Protein AF-A0A7S1A8T7-F1 (afdb_monomer)

InterPro domains:
  IPR007248 Mpv17/PMP22 [PTHR11266] (129-322)

Organism: Noctiluca scintillans (NCBI:txid2966)

Seco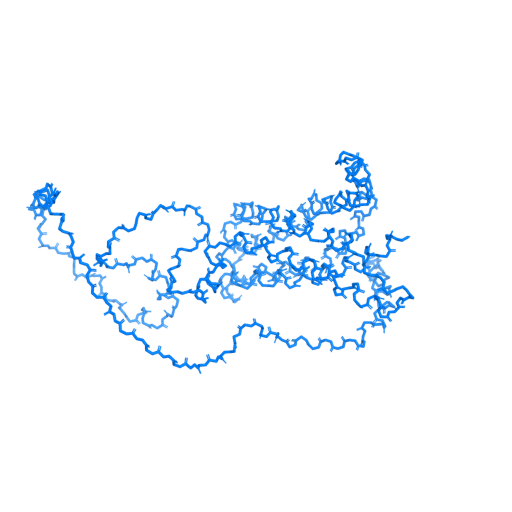ndary structure (DSSP, 8-state):
---SHHHHHHHHHHHHHTGGGTTT----------S----------PPP---------S-SSSHHHHHTTSSS----S--SS----SSSSS-HHHHHHHTTT----------------SSS-----SSHHHHHHHHHHH-HHHHHHHHHHHHHHHHHHHHHHHHHTT-S-----HHHHHHHHHHIIIIIIIIHHIIIIIIIHHH-TTHHHHHHS-HHHHTT-HHHHHHHHHHHHIIIIIIIIIIIHHHHHHHHHIIIIIHHH-HHHHHHHHHHHHHHHHHHHHHHHHHHHHHHHHHHHHS-HHHHHHHHHHHHHHHHHHHHHHHHTS--

pLDDT: mean 73.49, std 27.03, range [25.94, 98.0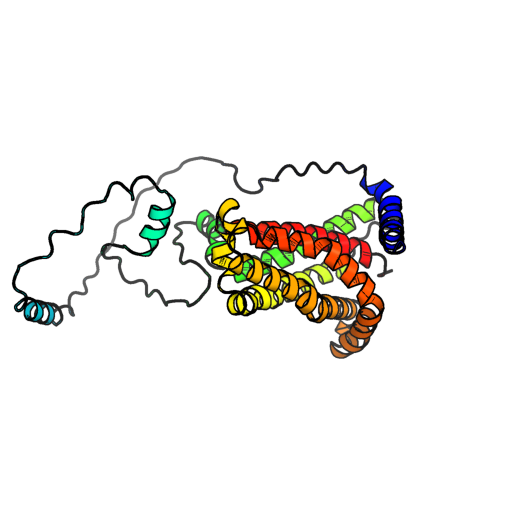6]

Solvent-accessible surface area (backbone atoms only — not comparable to full-atom values): 19831 Å² total; per-residue (Å²): 145,80,76,75,64,61,63,58,51,58,60,46,49,62,52,52,70,61,36,73,76,54,76,77,63,80,73,74,81,67,82,77,83,82,88,83,83,88,86,88,82,89,82,88,86,85,88,82,82,87,79,93,81,90,85,89,85,83,87,71,79,58,63,66,61,56,63,68,70,70,81,80,76,83,92,80,90,90,86,87,86,84,85,70,76,73,71,62,76,79,38,76,67,54,54,63,60,49,67,76,77,67,80,80,96,69,96,68,84,85,70,87,73,74,83,68,95,54,97,37,51,93,74,89,65,95,46,73,66,49,46,61,70,46,37,49,48,48,36,44,67,60,43,44,24,51,52,30,18,52,44,32,26,50,26,33,51,50,46,50,56,59,49,39,75,77,45,95,60,84,76,81,64,60,74,60,34,50,50,34,25,52,46,13,35,52,42,57,19,48,51,46,42,46,47,55,60,55,49,43,43,69,76,27,68,52,37,63,59,46,9,64,47,57,72,79,56,49,78,70,37,65,64,32,50,50,32,45,51,49,51,46,47,44,46,62,68,42,43,39,61,70,45,49,48,48,48,50,34,23,52,51,32,29,69,73,60,13,69,84,64,34,70,66,53,8,46,69,55,13,48,60,55,37,64,75,42,42,67,64,54,50,51,57,46,46,71,54,46,53,64,46,40,55,52,35,59,59,34,41,68,85,52,27,60,61,50,49,50,52,53,50,37,55,50,42,28,51,49,40,58,71,58,60,69,75,80,117

Foldseek 3Di:
DPPPVVVVVVVVVVVVVVCVVVVPPPPPPPPDPDDDDDDDDDDDDDDDDDDDDDDPPDPPPPVVVVVVPPPDDDDDDDDPDPPDPPVQPPDPVSVVVVVVPDDDDDDDPDPPPPPPPDQADPDDDDDDVRCVVSVCRRCVLVVQLVLLLVLLLVLLVVLLVVVCVVDPDNDDDPLVSVLSNVCSNPCRRPVVCCCVVPVLCVQQVCLQVQQADDPVVNVVPPNNVVSLVVVLCCVLVPCCLPPVQLVSQLSVQCSVCVVVVDSVVSSVPRVVVCVVCVVVVSVVVCVQRSVQSSVLSNHHPVVNVVSVSVSVSVVSNVCSNVVVVVSD

Sequence (328 aa):
RSDFAGLWQIQMSNFVVTSGAMQRVGVCFTFLPILVSCHKQHLRLEPSSELAVSETQHVVDVEEAVAAAHHEYAPGSVLEFVQDRSYLSSNAYARMAAQVVTFPELGIRGHSSSVRHGIGADVPYDGYYEEMVTFPERNPRMTNIMMATIKTWLADLIVQGLSMRNAKSKTFDVPRSLVFAVFGFLYNGLVQWFFYVTILTALCPRAIEFANEPFHMKMHDTTGAMDLAKQVCLDNFVIAVFVYWPTFYVTRELLNGGFRRGLWFSIRNGIPKYIQNMKTDNLVNWSLWLPSDVFIFSCPMFMRLPMGHTVSFVWTMALSYMRGGEAH

Radius of gyration: 28.28 Å; Cα contacts (8 Å, |Δi|>4): 195; chains: 1; bounding box: 57×53×79 Å

Mean predicted aligned error: 15.07 Å

Structure (mmCIF, N/CA/C/O backbone):
data_AF-A0A7S1A8T7-F1
#
_entry.id   AF-A0A7S1A8T7-F1
#
loop_
_atom_site.group_PDB
_atom_site.id
_atom_site.type_symbol
_atom_site.label_atom_id
_atom_site.label_alt_id
_atom_site.label_comp_id
_atom_site.label_asym_id
_atom_site.label_entity_id
_atom_site.label_seq_id
_atom_site.pdbx_PDB_ins_code
_atom_site.Cartn_x
_atom_site.Cartn_y
_atom_site.Cartn_z
_atom_site.occupancy
_atom_site.B_iso_or_equiv
_atom_site.auth_seq_id
_atom_site.auth_comp_id
_atom_site.auth_asym_id
_atom_site.auth_atom_id
_atom_site.pdbx_PDB_model_num
ATOM 1 N N . ARG A 1 1 ? -32.502 -8.842 -21.601 1.00 41.34 1 ARG A N 1
ATOM 2 C CA . ARG A 1 1 ? -32.082 -8.911 -20.174 1.00 41.34 1 ARG A CA 1
ATOM 3 C C . ARG A 1 1 ? -31.230 -10.174 -19.961 1.00 41.34 1 ARG A C 1
ATOM 5 O O . ARG A 1 1 ? -31.514 -10.961 -19.072 1.00 41.34 1 ARG A O 1
ATOM 12 N N . SER A 1 2 ? -30.205 -10.368 -20.801 1.00 33.91 2 SER A N 1
ATOM 13 C CA . SER A 1 2 ? -29.431 -11.621 -20.890 1.00 33.91 2 SER A CA 1
ATOM 14 C C . SER A 1 2 ? -27.998 -11.440 -21.428 1.00 33.91 2 SER A C 1
ATOM 16 O O . SER A 1 2 ? -27.373 -12.432 -21.769 1.00 33.91 2 SER A O 1
ATOM 18 N N . ASP A 1 3 ? -27.440 -10.220 -21.437 1.00 35.03 3 ASP A N 1
ATOM 19 C CA . ASP A 1 3 ? -26.101 -9.958 -22.016 1.00 35.03 3 ASP A CA 1
ATOM 20 C C . ASP A 1 3 ? -25.033 -9.518 -20.997 1.00 35.03 3 ASP A C 1
ATOM 22 O O . ASP A 1 3 ? -23.947 -9.090 -21.373 1.00 35.03 3 ASP A O 1
ATOM 26 N N . PHE A 1 4 ? -25.293 -9.647 -19.691 1.00 30.42 4 PHE A N 1
ATOM 27 C CA . PHE A 1 4 ? -24.308 -9.295 -18.652 1.00 30.42 4 PHE A CA 1
ATOM 28 C C . PHE A 1 4 ? -23.489 -10.491 -18.127 1.00 30.42 4 PHE A C 1
ATOM 30 O O . PHE A 1 4 ? -22.482 -10.297 -17.452 1.00 30.42 4 PHE A O 1
ATOM 37 N N . ALA A 1 5 ? -23.872 -11.727 -18.472 1.00 30.30 5 ALA A N 1
ATOM 38 C CA . ALA A 1 5 ? -23.161 -12.940 -18.053 1.00 30.30 5 ALA A CA 1
ATOM 39 C C . ALA A 1 5 ? -21.953 -13.284 -18.955 1.00 30.30 5 ALA A C 1
ATOM 41 O O . ALA A 1 5 ? -20.977 -13.860 -18.482 1.00 30.30 5 ALA A O 1
ATOM 42 N N . GLY A 1 6 ? -21.965 -12.874 -20.231 1.00 27.42 6 GLY A N 1
ATOM 43 C CA . GLY A 1 6 ? -20.891 -13.190 -21.185 1.00 27.42 6 GLY A CA 1
ATOM 44 C C . GLY A 1 6 ? -19.578 -12.432 -20.943 1.00 27.42 6 GLY A C 1
ATOM 45 O O . GLY A 1 6 ? -18.500 -12.975 -21.171 1.00 27.42 6 GLY A O 1
ATOM 46 N N . LEU A 1 7 ? -19.643 -11.206 -20.411 1.00 32.09 7 LEU A N 1
ATOM 47 C CA . LEU A 1 7 ? -18.453 -10.392 -20.119 1.00 32.09 7 LEU A CA 1
ATOM 48 C C . LEU A 1 7 ? -17.660 -10.906 -18.906 1.00 32.09 7 LEU A C 1
ATOM 50 O O . LEU A 1 7 ? -16.432 -10.840 -18.912 1.00 32.09 7 LEU A O 1
ATOM 54 N N . TRP A 1 8 ? -18.333 -11.505 -17.918 1.00 29.50 8 TRP A N 1
ATOM 55 C CA . TRP A 1 8 ? -17.670 -12.162 -16.784 1.00 29.50 8 TRP A CA 1
ATOM 56 C C . TRP A 1 8 ? -16.975 -13.468 -17.187 1.00 29.50 8 TRP A C 1
ATOM 58 O O . TRP A 1 8 ? -15.904 -13.788 -16.671 1.00 29.50 8 TRP A O 1
ATOM 68 N N . GLN A 1 9 ? -17.540 -14.201 -18.147 1.00 29.20 9 GLN A N 1
ATOM 69 C CA . GLN A 1 9 ? -17.004 -15.495 -18.561 1.00 29.20 9 GLN A CA 1
ATOM 70 C C . GLN A 1 9 ? -15.780 -15.360 -19.483 1.00 29.20 9 GLN A C 1
ATOM 72 O O . GLN A 1 9 ? -14.861 -16.166 -19.372 1.00 29.20 9 GLN A O 1
ATOM 77 N N . ILE A 1 10 ? -15.704 -14.306 -20.309 1.00 35.69 10 ILE A N 1
ATOM 78 C CA . ILE A 1 10 ? -14.568 -14.060 -21.221 1.00 35.69 10 ILE A CA 1
ATOM 79 C C . ILE A 1 10 ? -13.329 -13.521 -20.480 1.00 35.69 10 ILE A C 1
ATOM 81 O O . ILE A 1 10 ? -12.195 -13.858 -20.834 1.00 35.69 10 ILE A O 1
ATOM 85 N N . GLN A 1 11 ? -13.508 -12.727 -19.416 1.00 33.69 11 GLN A N 1
ATOM 86 C CA . GLN A 1 11 ? -12.374 -12.262 -18.606 1.00 33.69 11 GLN A CA 1
ATOM 87 C C . GLN A 1 11 ? -11.833 -13.366 -17.680 1.00 33.69 11 GLN A C 1
ATOM 89 O O . GLN A 1 11 ? -10.618 -13.485 -17.519 1.00 33.69 11 GLN A O 1
ATOM 94 N N . MET A 1 12 ? -12.706 -14.233 -17.154 1.00 28.41 12 MET A N 1
ATOM 95 C CA . MET A 1 12 ? -12.300 -15.401 -16.363 1.00 28.41 12 MET A CA 1
ATOM 96 C C . MET A 1 12 ? -11.691 -16.515 -17.224 1.00 28.41 12 MET A C 1
ATOM 98 O O . MET A 1 12 ? -10.766 -17.172 -16.765 1.00 28.41 12 MET A O 1
ATOM 102 N N . SER A 1 13 ? -12.107 -16.722 -18.480 1.00 30.55 13 SER A N 1
ATOM 103 C CA . SER A 1 13 ? -11.512 -17.770 -19.327 1.00 30.55 13 SER A CA 1
ATOM 104 C C . SER A 1 13 ? -10.052 -17.486 -19.699 1.00 30.55 13 SER A C 1
ATOM 106 O O . SER A 1 13 ? -9.253 -18.415 -19.746 1.00 30.55 13 SER A O 1
ATOM 108 N N . ASN A 1 14 ? -9.653 -16.219 -19.856 1.00 33.53 14 ASN A N 1
ATOM 109 C CA . ASN A 1 14 ? -8.235 -15.864 -20.030 1.00 33.53 14 ASN A CA 1
ATOM 110 C C . ASN A 1 14 ? -7.435 -15.930 -18.713 1.00 33.53 14 ASN A C 1
ATOM 112 O O . ASN A 1 14 ? -6.224 -16.159 -18.735 1.00 33.53 14 ASN A O 1
ATOM 116 N N . PHE A 1 15 ? -8.114 -15.809 -17.568 1.00 32.31 15 PHE A N 1
ATOM 117 C CA . PHE A 1 15 ? -7.530 -16.009 -16.239 1.00 32.31 15 PHE A CA 1
ATOM 118 C C . PHE A 1 15 ? -7.389 -17.505 -15.883 1.00 32.31 15 PHE A C 1
ATOM 120 O O . PHE A 1 15 ? -6.427 -17.909 -15.238 1.00 32.31 15 PHE A O 1
ATOM 127 N N . VAL A 1 16 ? -8.296 -18.362 -16.368 1.00 33.75 16 VAL A N 1
ATOM 128 C CA . VAL A 1 16 ? -8.274 -19.822 -16.164 1.00 33.75 16 VAL A CA 1
ATOM 129 C C . VAL A 1 16 ? -7.327 -20.524 -17.144 1.00 33.75 16 VAL A C 1
ATOM 131 O O . VAL A 1 16 ? -6.666 -21.485 -16.765 1.00 33.75 16 VAL A O 1
ATOM 134 N N . VAL A 1 17 ? -7.149 -20.023 -18.371 1.00 34.38 17 VAL A N 1
ATOM 135 C CA . VAL A 1 17 ? -6.169 -20.607 -19.313 1.00 34.38 17 VAL A CA 1
ATOM 136 C C . VAL A 1 17 ? -4.719 -20.289 -18.913 1.00 34.38 17 VAL A C 1
ATOM 138 O O . VAL A 1 17 ? -3.817 -21.068 -19.211 1.00 34.38 17 VAL A O 1
ATOM 141 N N . THR A 1 18 ? -4.477 -19.225 -18.139 1.00 38.41 18 THR A N 1
ATOM 142 C CA . THR A 1 18 ? -3.163 -18.962 -17.519 1.00 38.41 18 THR A CA 1
ATOM 143 C C . THR A 1 18 ? -3.010 -19.558 -16.111 1.00 38.41 18 THR A C 1
ATOM 145 O O . THR A 1 18 ? -1.891 -19.618 -15.598 1.00 38.41 18 THR A O 1
ATOM 148 N N . SER A 1 19 ? -4.076 -20.107 -15.509 1.00 35.88 19 SER A N 1
ATOM 149 C CA . SER A 1 19 ? -4.003 -20.785 -14.203 1.00 35.88 19 SER A CA 1
ATOM 150 C C . SER A 1 19 ? -3.526 -22.241 -14.278 1.00 35.88 19 SER A C 1
ATOM 152 O O . SER A 1 19 ? -3.161 -22.810 -13.248 1.00 35.88 19 SER A O 1
ATOM 154 N N . GLY A 1 20 ? -3.399 -22.826 -15.478 1.00 28.11 20 GLY A N 1
ATOM 155 C CA . GLY A 1 20 ? -2.846 -24.177 -15.662 1.00 28.11 20 GLY A CA 1
ATOM 156 C C . GLY A 1 20 ? -1.406 -24.345 -15.146 1.00 28.11 20 GLY A C 1
ATOM 157 O O . GLY A 1 20 ? -1.004 -25.451 -14.787 1.00 28.11 20 GLY A O 1
ATOM 158 N N . ALA A 1 21 ? -0.644 -23.250 -15.028 1.00 35.50 21 ALA A N 1
ATOM 159 C CA . ALA A 1 21 ? 0.679 -23.243 -14.394 1.00 35.50 21 ALA A CA 1
ATOM 160 C C . ALA A 1 21 ? 0.637 -22.963 -12.876 1.00 35.50 21 ALA A C 1
ATOM 162 O O . ALA A 1 21 ? 1.583 -23.297 -12.164 1.00 35.50 21 ALA A O 1
ATOM 163 N N . MET A 1 22 ? -0.456 -22.390 -12.360 1.00 36.16 22 MET A N 1
ATOM 164 C CA . MET A 1 22 ? -0.612 -22.029 -10.944 1.00 36.16 22 MET A CA 1
ATOM 165 C C . MET A 1 22 ? -1.329 -23.120 -10.129 1.00 36.16 22 MET A C 1
ATOM 167 O O . MET A 1 22 ? -1.133 -23.216 -8.922 1.00 36.16 22 MET A O 1
ATOM 171 N N . GLN A 1 23 ? -2.069 -24.019 -10.788 1.00 33.59 23 GLN A N 1
ATOM 172 C CA . GLN A 1 23 ? -2.809 -25.122 -10.157 1.00 33.59 23 GLN A CA 1
ATOM 173 C C . GLN A 1 23 ? -1.927 -26.242 -9.567 1.00 33.59 23 GLN A C 1
ATOM 175 O O . GLN A 1 23 ? -2.437 -27.129 -8.888 1.00 33.59 23 GLN A O 1
ATOM 180 N N . ARG A 1 24 ? -0.605 -26.215 -9.795 1.00 33.66 24 ARG A N 1
ATOM 181 C CA . ARG A 1 24 ? 0.353 -27.170 -9.200 1.00 33.66 24 ARG A CA 1
ATOM 182 C C . ARG A 1 24 ? 1.128 -26.629 -8.005 1.00 33.66 24 ARG A C 1
ATOM 184 O O . ARG A 1 24 ? 1.892 -27.379 -7.404 1.00 33.66 24 ARG A O 1
ATOM 191 N N . VAL A 1 25 ? 0.920 -25.373 -7.619 1.00 37.50 25 VAL A N 1
ATOM 192 C CA . VAL A 1 25 ? 1.478 -24.854 -6.369 1.00 37.50 25 VAL A CA 1
ATOM 193 C C . VAL A 1 25 ? 0.372 -24.888 -5.324 1.00 37.50 25 VAL A C 1
ATOM 195 O O . VAL A 1 25 ? -0.278 -23.887 -5.040 1.00 37.50 25 VAL A O 1
ATOM 198 N N . GLY A 1 26 ? 0.143 -26.077 -4.766 1.00 30.69 26 GLY A N 1
ATOM 199 C CA . GLY A 1 26 ? -0.579 -26.227 -3.508 1.00 30.69 26 GLY A CA 1
ATOM 200 C C . GLY A 1 26 ? 0.223 -25.560 -2.394 1.00 30.69 26 GLY A C 1
ATOM 201 O O . GLY A 1 26 ? 0.926 -26.230 -1.646 1.00 30.69 26 GLY A O 1
ATOM 202 N N . VAL A 1 27 ? 0.161 -24.229 -2.310 1.00 32.12 27 VAL A N 1
ATOM 203 C CA . VAL A 1 27 ? 0.607 -23.496 -1.127 1.00 32.12 27 VAL A CA 1
ATOM 204 C C . VAL A 1 27 ? -0.476 -23.706 -0.080 1.00 32.12 27 VAL A C 1
ATOM 206 O O . VAL A 1 27 ? -1.425 -22.934 0.031 1.00 32.12 27 VAL A O 1
ATOM 209 N N . CYS A 1 28 ? -0.346 -24.791 0.681 1.00 27.58 28 CYS A N 1
ATOM 210 C CA . CYS A 1 28 ? -0.895 -24.831 2.025 1.00 27.58 28 CYS A CA 1
ATOM 211 C C . CYS A 1 28 ? -0.341 -23.606 2.759 1.00 27.58 28 CYS A C 1
ATOM 213 O O . CYS A 1 28 ? 0.834 -23.576 3.121 1.00 27.58 28 CYS A O 1
ATOM 215 N N . PHE A 1 29 ? -1.175 -22.585 2.955 1.00 33.19 29 PHE A N 1
ATOM 216 C CA . PHE A 1 29 ? -0.907 -21.497 3.888 1.00 33.19 29 PHE A CA 1
ATOM 217 C C . PHE A 1 29 ? -1.028 -22.052 5.310 1.00 33.19 29 PHE A C 1
ATOM 219 O O . PHE A 1 29 ? -1.983 -21.793 6.036 1.00 33.19 29 PHE A O 1
ATOM 226 N N . THR A 1 30 ? -0.052 -22.860 5.717 1.00 31.16 30 THR A N 1
ATOM 227 C CA . THR A 1 30 ? 0.257 -22.998 7.133 1.00 31.16 30 THR A CA 1
ATOM 228 C C . THR A 1 30 ? 0.802 -21.653 7.579 1.00 31.16 30 THR A C 1
ATOM 230 O O . THR A 1 30 ? 1.841 -21.212 7.083 1.00 31.16 30 THR A O 1
ATOM 233 N N . PHE A 1 31 ? 0.059 -20.993 8.467 1.00 29.48 31 PHE A N 1
ATOM 234 C CA . PHE A 1 31 ? 0.513 -19.856 9.256 1.00 29.48 31 PHE A CA 1
ATOM 235 C C . PHE A 1 31 ? 1.974 -20.065 9.644 1.00 29.48 31 PHE A C 1
ATOM 237 O O . PHE A 1 31 ? 2.297 -21.014 10.351 1.00 29.48 31 PHE A O 1
ATOM 244 N N . LEU A 1 32 ? 2.851 -19.212 9.127 1.00 25.94 32 LEU A N 1
ATOM 245 C CA . LEU A 1 32 ? 4.255 -19.188 9.487 1.00 25.94 32 LEU A CA 1
ATOM 246 C C . LEU A 1 32 ? 4.349 -18.451 10.834 1.00 25.94 32 LEU A C 1
ATOM 248 O O . LEU A 1 32 ? 4.105 -17.243 10.858 1.00 25.94 32 LEU A O 1
ATOM 252 N N . PRO A 1 33 ? 4.676 -19.117 11.956 1.00 33.53 33 PRO A N 1
ATOM 253 C CA . PRO A 1 33 ? 4.995 -18.426 13.188 1.00 33.53 33 PRO A CA 1
ATOM 254 C C . PRO A 1 33 ? 6.484 -18.084 13.109 1.00 33.53 33 PRO A C 1
ATOM 256 O O . PRO A 1 33 ? 7.337 -18.846 13.558 1.00 33.53 33 PRO A O 1
ATOM 259 N N . ILE A 1 34 ? 6.827 -16.969 12.464 1.00 32.16 34 ILE A N 1
ATOM 260 C CA . ILE A 1 34 ? 8.152 -16.376 12.655 1.00 32.16 34 ILE A CA 1
ATOM 261 C C . ILE A 1 34 ? 8.040 -15.431 13.846 1.00 32.16 34 ILE A C 1
ATOM 263 O O . ILE A 1 34 ? 7.278 -1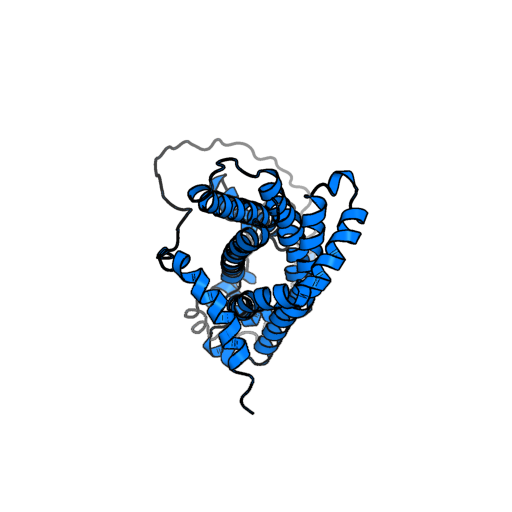4.470 13.797 1.00 32.16 34 ILE A O 1
ATOM 267 N N . LEU A 1 35 ? 8.846 -15.746 14.866 1.00 31.05 35 LEU A N 1
ATOM 268 C CA . LEU A 1 35 ? 9.008 -15.121 16.185 1.00 31.05 35 LEU A CA 1
ATOM 269 C C . LEU A 1 35 ? 8.124 -15.721 17.283 1.00 31.05 35 LEU A C 1
ATOM 271 O O . LEU A 1 35 ? 7.092 -15.178 17.639 1.00 31.05 35 LEU A O 1
ATOM 275 N N . VAL A 1 36 ? 8.560 -16.863 17.817 1.00 38.03 36 VAL A N 1
ATOM 276 C CA . VAL A 1 36 ? 8.982 -17.047 19.222 1.00 38.03 36 VAL A CA 1
ATOM 277 C C . VAL A 1 36 ? 9.413 -18.515 19.349 1.00 38.03 36 VAL A C 1
ATOM 279 O O . VAL A 1 36 ? 8.589 -19.421 19.287 1.00 38.03 36 VAL A O 1
ATOM 282 N N . SER A 1 37 ? 10.713 -18.772 19.522 1.00 28.92 37 SER A N 1
ATOM 283 C CA . SER A 1 37 ? 11.188 -20.055 20.052 1.00 28.92 37 SER A CA 1
ATOM 284 C C . SER A 1 37 ? 12.478 -19.861 20.849 1.00 28.92 37 SER A C 1
ATOM 286 O O . SER A 1 37 ? 13.580 -19.845 20.315 1.00 28.92 37 SER A O 1
ATOM 288 N N . CYS A 1 38 ? 12.270 -19.612 22.141 1.00 30.27 38 CYS A N 1
ATOM 289 C CA . CYS A 1 38 ? 12.943 -20.214 23.290 1.00 30.27 38 CYS A CA 1
ATOM 290 C C . CYS A 1 38 ? 14.397 -20.708 23.121 1.00 30.27 38 CYS A C 1
ATOM 292 O O . CYS A 1 38 ? 14.638 -21.781 22.572 1.00 30.27 38 CYS A O 1
ATOM 294 N N . HIS A 1 39 ? 15.338 -20.050 23.806 1.00 29.62 39 HIS A N 1
ATOM 295 C CA . HIS A 1 39 ? 16.365 -20.790 24.536 1.00 29.62 39 HIS A CA 1
ATOM 296 C C . HIS A 1 39 ? 16.642 -20.141 25.898 1.00 29.62 39 HIS A C 1
ATOM 298 O O . HIS A 1 39 ? 16.945 -18.957 26.007 1.00 29.62 39 HIS A O 1
ATOM 304 N N . LYS A 1 40 ? 16.459 -20.953 26.939 1.00 33.16 40 LYS A N 1
ATOM 305 C CA . LYS A 1 40 ? 16.678 -20.679 28.359 1.00 33.16 40 LYS A CA 1
ATOM 306 C C . LYS A 1 40 ? 18.127 -21.057 28.677 1.00 33.16 40 LYS A C 1
ATOM 308 O O . LYS A 1 40 ? 18.455 -22.223 28.485 1.00 33.16 40 LYS A O 1
ATOM 313 N N . GLN A 1 41 ? 18.936 -20.159 29.243 1.00 28.81 41 GLN A N 1
ATOM 314 C CA . GLN A 1 41 ? 19.934 -20.543 30.249 1.00 28.81 41 GLN A CA 1
ATOM 315 C C . GLN A 1 41 ? 20.447 -19.350 31.070 1.00 28.81 41 GLN A C 1
ATOM 317 O O . GLN A 1 41 ? 20.591 -18.235 30.586 1.00 28.81 41 GLN A O 1
ATOM 322 N N . HIS A 1 42 ? 20.633 -19.654 32.353 1.00 31.70 42 HIS A N 1
ATOM 323 C CA . HIS A 1 42 ? 20.998 -18.830 33.502 1.00 31.70 42 HIS A CA 1
ATOM 324 C C . HIS A 1 42 ? 22.247 -17.951 33.329 1.00 31.70 42 HIS A C 1
ATOM 326 O O . HIS A 1 42 ? 23.214 -18.399 32.727 1.00 31.70 42 HIS A O 1
ATOM 332 N N . LEU A 1 43 ? 22.296 -16.813 34.041 1.00 29.02 43 LEU A N 1
ATOM 333 C CA . LEU A 1 43 ? 23.184 -16.623 35.205 1.00 29.02 43 LEU A CA 1
ATOM 334 C C . LEU A 1 43 ? 22.896 -15.306 35.956 1.00 29.02 43 LEU A C 1
ATOM 336 O O . LEU A 1 43 ? 22.538 -14.293 35.368 1.00 29.02 43 LEU A O 1
ATOM 340 N N . ARG A 1 44 ? 23.022 -15.397 37.287 1.00 31.73 44 ARG A N 1
ATOM 341 C CA . ARG A 1 44 ? 22.965 -14.328 38.302 1.00 31.73 44 ARG A CA 1
ATOM 342 C C . ARG A 1 44 ? 24.037 -13.259 38.053 1.00 31.73 44 ARG A C 1
ATOM 344 O O . ARG A 1 44 ? 25.089 -13.622 37.541 1.00 31.73 44 ARG A O 1
ATOM 351 N N . LEU A 1 45 ? 23.836 -12.039 38.567 1.00 30.39 45 LEU A N 1
ATOM 352 C CA . LEU A 1 45 ? 24.669 -11.442 39.629 1.00 30.39 45 LEU A CA 1
ATOM 353 C C . LEU A 1 45 ? 24.043 -10.143 40.197 1.00 30.39 45 LEU A C 1
ATOM 355 O O . LEU A 1 45 ? 23.262 -9.472 39.536 1.00 30.39 45 LEU A O 1
ATOM 359 N N . GLU A 1 46 ? 24.383 -9.924 41.467 1.00 34.06 46 GLU A N 1
ATOM 360 C CA . GLU A 1 46 ? 23.943 -9.012 42.542 1.00 34.06 46 GLU A CA 1
ATOM 361 C C . GLU A 1 46 ? 23.760 -7.501 42.246 1.00 34.06 46 GLU A C 1
ATOM 363 O O . GLU A 1 46 ? 24.340 -6.982 41.291 1.00 34.06 46 GLU A O 1
ATOM 368 N N . PRO A 1 47 ? 23.027 -6.766 43.117 1.00 33.44 47 PRO A N 1
ATOM 369 C CA . PRO A 1 47 ? 22.842 -5.323 43.019 1.00 33.44 47 PRO A CA 1
ATOM 370 C C . PRO A 1 47 ? 23.946 -4.551 43.758 1.00 33.44 47 PRO A C 1
ATOM 372 O O . PRO A 1 47 ? 24.265 -4.835 44.911 1.00 33.44 47 PRO A O 1
ATOM 375 N N . SER A 1 48 ? 24.480 -3.511 43.123 1.00 29.55 48 SER A N 1
ATOM 376 C CA . SER A 1 48 ? 25.311 -2.503 43.785 1.00 29.55 48 SER A CA 1
ATOM 377 C C . SER A 1 48 ? 24.468 -1.286 44.170 1.00 29.55 48 SER A C 1
ATOM 379 O O . SER A 1 48 ? 23.810 -0.666 43.336 1.00 29.55 48 SER A O 1
ATOM 381 N N . SER A 1 49 ? 24.506 -1.013 45.470 1.00 37.56 49 SER A N 1
ATOM 382 C CA . SER A 1 49 ? 24.008 0.140 46.216 1.00 37.56 49 SER A CA 1
ATOM 383 C C . SER A 1 49 ? 24.598 1.484 45.770 1.00 37.56 49 SER A C 1
ATOM 385 O O . SER A 1 49 ? 25.569 1.500 45.024 1.00 37.56 49 SER A O 1
ATOM 387 N N . GLU A 1 50 ? 24.072 2.557 46.382 1.00 35.78 50 GLU A N 1
ATOM 388 C CA . GLU A 1 50 ? 24.515 3.971 46.382 1.00 35.78 50 GLU A CA 1
ATOM 389 C C . GLU A 1 50 ? 23.687 4.885 45.457 1.00 35.78 50 GLU A C 1
ATOM 391 O O . GLU A 1 50 ? 23.346 4.521 44.343 1.00 35.78 50 GLU A O 1
ATOM 396 N N . LEU A 1 51 ? 23.284 6.102 45.823 1.00 34.53 51 LEU A N 1
ATOM 397 C CA . LEU A 1 51 ? 23.396 6.882 47.053 1.00 34.53 51 LEU A CA 1
ATOM 398 C C . LEU A 1 51 ? 22.231 7.894 47.028 1.00 34.53 51 LEU A C 1
ATOM 400 O O . LEU A 1 51 ? 21.878 8.419 45.970 1.00 34.53 51 LEU A O 1
ATOM 404 N N . ALA A 1 52 ? 21.630 8.171 48.182 1.00 31.75 52 ALA A N 1
ATOM 405 C CA . ALA A 1 52 ? 20.612 9.203 48.333 1.00 31.75 52 ALA A CA 1
ATOM 406 C C . ALA A 1 52 ? 21.253 10.601 48.323 1.00 31.75 52 ALA A C 1
ATOM 408 O O . ALA A 1 52 ? 22.216 10.841 49.049 1.00 31.75 52 ALA A O 1
ATOM 409 N N . VAL A 1 53 ? 20.678 11.533 47.558 1.00 37.00 53 VAL A N 1
ATOM 410 C CA . VAL A 1 53 ? 20.900 12.975 47.722 1.00 37.00 53 VAL A CA 1
ATOM 411 C C . VAL A 1 53 ? 19.556 13.617 48.044 1.00 37.00 53 VAL A C 1
ATOM 413 O O . VAL A 1 53 ? 18.561 13.411 47.349 1.00 37.00 53 VAL A O 1
ATOM 416 N N . SER A 1 54 ? 19.561 14.312 49.176 1.00 35.25 54 SER A N 1
ATOM 417 C CA . SER A 1 54 ? 18.471 15.058 49.793 1.00 35.25 54 SER A CA 1
ATOM 418 C C . SER A 1 54 ? 18.220 16.352 49.026 1.00 35.25 54 SER A C 1
ATOM 420 O O . SER A 1 54 ? 19.146 17.145 48.878 1.00 35.25 54 SER A O 1
ATOM 422 N N . GLU A 1 55 ? 16.969 16.619 48.662 1.00 37.09 55 GLU A N 1
ATOM 423 C CA . GLU A 1 55 ? 16.524 17.981 48.367 1.00 37.09 55 GLU A CA 1
ATOM 424 C C . GLU A 1 55 ? 15.120 18.185 48.947 1.00 37.09 55 GLU A C 1
ATOM 426 O O . GLU A 1 55 ? 14.087 17.943 48.327 1.00 37.09 55 GLU A O 1
ATOM 431 N N . THR A 1 56 ? 15.124 18.553 50.226 1.00 36.72 56 THR A N 1
ATOM 432 C CA . THR A 1 56 ? 13.959 18.872 51.051 1.00 36.72 56 THR A CA 1
ATOM 433 C C . THR A 1 56 ? 13.908 20.386 51.190 1.00 36.72 56 THR A C 1
ATOM 435 O O . THR A 1 56 ? 14.448 20.906 52.154 1.00 36.72 56 THR A O 1
ATOM 438 N N . GLN A 1 57 ? 13.328 21.120 50.237 1.00 35.28 57 GLN A N 1
ATOM 439 C CA . GLN A 1 57 ? 13.037 22.544 50.466 1.00 35.28 57 GLN A CA 1
ATOM 440 C C . GLN A 1 57 ? 12.073 23.141 49.423 1.00 35.28 57 GLN A C 1
ATOM 442 O O . GLN A 1 57 ? 12.458 24.058 48.718 1.00 35.28 57 GLN A O 1
ATOM 447 N N . HIS A 1 58 ? 10.835 22.640 49.283 1.00 36.88 58 HIS A N 1
ATOM 448 C CA . HIS A 1 58 ? 9.748 23.445 48.669 1.00 36.88 58 HIS A CA 1
ATOM 449 C C . HIS A 1 58 ? 8.301 22.950 48.913 1.00 36.88 58 HIS A C 1
ATOM 451 O O . HIS A 1 58 ? 7.381 23.396 48.234 1.00 36.88 58 HIS A O 1
ATOM 457 N N . VAL A 1 59 ? 8.056 22.077 49.901 1.00 38.75 59 VAL A N 1
ATOM 458 C CA . VAL A 1 59 ? 6.710 21.530 50.207 1.00 38.75 59 VAL A CA 1
ATOM 459 C C . VAL A 1 59 ? 6.142 22.131 51.499 1.00 38.75 59 VAL A C 1
ATOM 461 O O . VAL A 1 59 ? 5.751 21.405 52.401 1.00 38.75 59 VAL A O 1
ATOM 464 N N . VAL A 1 60 ? 6.145 23.460 51.632 1.00 45.28 60 VAL A N 1
ATOM 465 C CA . VAL A 1 60 ? 5.519 24.127 52.798 1.00 45.28 60 VAL A CA 1
ATOM 466 C C . VAL A 1 60 ? 4.286 24.956 52.419 1.00 45.28 60 VAL A C 1
ATOM 468 O O . VAL A 1 60 ? 3.439 25.181 53.269 1.00 45.28 60 VAL A O 1
ATOM 471 N N . ASP A 1 61 ? 4.061 25.271 51.139 1.00 42.72 61 ASP A N 1
ATOM 472 C CA . ASP A 1 61 ? 2.937 26.145 50.748 1.00 42.72 61 ASP A CA 1
ATOM 473 C C . ASP A 1 61 ? 1.677 25.408 50.239 1.00 42.72 61 ASP A C 1
ATOM 475 O O . ASP A 1 61 ? 0.720 26.050 49.810 1.00 42.72 61 ASP A O 1
ATOM 479 N N . VAL A 1 62 ? 1.635 24.066 50.271 1.00 45.88 62 VAL A N 1
ATOM 480 C CA . VAL A 1 62 ? 0.489 23.285 49.740 1.00 45.88 62 VAL A CA 1
ATOM 481 C C . VAL A 1 62 ? -0.368 22.645 50.839 1.00 45.88 62 VAL A C 1
ATOM 483 O O . VAL A 1 62 ? -1.586 22.572 50.687 1.00 45.88 62 VAL A O 1
ATOM 486 N N . GLU A 1 63 ? 0.208 22.244 51.977 1.00 44.81 63 GLU A N 1
ATOM 487 C CA . GLU A 1 63 ? -0.577 21.629 53.064 1.00 44.81 63 GLU A CA 1
ATOM 488 C C . GLU A 1 63 ? -1.491 22.635 53.784 1.00 44.81 63 GLU A C 1
ATOM 490 O O . GLU A 1 63 ? -2.600 22.279 54.189 1.00 44.81 63 GLU A O 1
ATOM 495 N N . GLU A 1 64 ? -1.101 23.912 53.858 1.00 46.59 64 GLU A N 1
ATOM 496 C CA . GLU A 1 64 ? -1.919 24.954 54.495 1.00 46.59 64 GLU A CA 1
ATOM 497 C C . GLU A 1 64 ? -3.145 25.343 53.641 1.00 46.59 64 GLU A C 1
ATOM 499 O O . GLU A 1 64 ? -4.193 25.709 54.174 1.00 46.59 64 GLU A O 1
ATOM 504 N N . ALA A 1 65 ? -3.076 25.150 52.317 1.00 45.25 65 ALA A N 1
ATOM 505 C CA . ALA A 1 65 ? -4.209 25.361 51.413 1.00 45.25 65 ALA A CA 1
ATOM 506 C C . ALA A 1 65 ? -5.227 24.204 51.447 1.00 45.25 65 ALA A C 1
ATOM 508 O O . ALA A 1 65 ? -6.426 24.427 51.269 1.00 45.25 65 ALA A O 1
ATOM 509 N N . VAL A 1 66 ? -4.777 22.972 51.714 1.00 47.53 66 VAL A N 1
ATOM 510 C CA . VAL A 1 66 ? -5.654 21.789 51.802 1.00 47.53 66 VAL A CA 1
ATOM 511 C C . VAL A 1 66 ? -6.372 21.723 53.156 1.00 47.53 66 VAL A C 1
ATOM 513 O O . VAL A 1 66 ? -7.534 21.320 53.217 1.00 47.53 66 VAL A O 1
ATOM 516 N N . ALA A 1 67 ? -5.750 22.213 54.234 1.00 45.78 67 ALA A N 1
ATOM 517 C CA . ALA A 1 67 ? -6.386 22.287 55.552 1.00 45.78 67 ALA A CA 1
ATOM 518 C C . ALA A 1 67 ? -7.555 23.295 55.612 1.00 45.78 67 ALA A C 1
ATOM 520 O O . ALA A 1 67 ? -8.516 23.080 56.354 1.00 45.78 67 ALA A O 1
ATOM 521 N N . ALA A 1 68 ? -7.530 24.354 54.795 1.00 45.44 68 ALA A N 1
ATOM 522 C CA . ALA A 1 68 ? -8.595 25.359 54.750 1.00 45.44 68 ALA A CA 1
ATOM 523 C C . ALA A 1 68 ? -9.872 24.888 54.018 1.00 45.44 68 ALA A C 1
ATOM 525 O O . ALA A 1 68 ? -10.948 25.434 54.252 1.00 45.44 68 ALA A O 1
ATOM 526 N N . ALA A 1 69 ? -9.789 23.856 53.169 1.00 44.06 69 ALA A N 1
ATOM 527 C CA . ALA A 1 69 ? -10.923 23.372 52.373 1.00 44.06 69 ALA A CA 1
ATOM 528 C C . ALA A 1 69 ? -11.780 22.296 53.075 1.00 44.06 69 ALA A C 1
ATOM 530 O O . ALA A 1 69 ? -12.853 21.945 52.588 1.00 44.06 69 ALA A O 1
ATOM 531 N N . HIS A 1 70 ? -11.342 21.774 54.226 1.00 45.56 70 HIS A N 1
ATOM 532 C CA . HIS A 1 70 ? -11.999 20.648 54.903 1.00 45.56 70 HIS A CA 1
ATOM 533 C C . HIS A 1 70 ? -13.061 21.031 55.950 1.00 45.56 70 HIS A C 1
ATOM 535 O O . HIS A 1 70 ? -13.634 20.143 56.581 1.00 45.56 70 HIS A O 1
ATOM 541 N N . HIS A 1 71 ? -13.364 22.321 56.134 1.00 41.91 71 HIS A N 1
ATOM 542 C CA . HIS A 1 71 ? -14.231 22.779 57.228 1.00 41.91 71 HIS A CA 1
ATOM 543 C C . HIS A 1 71 ? -15.702 23.050 56.867 1.00 41.91 71 HIS A C 1
ATOM 545 O O . HIS A 1 71 ? -16.462 23.477 57.736 1.00 41.91 71 HIS A O 1
ATOM 551 N N . GLU A 1 72 ? -16.140 22.763 55.637 1.00 42.56 72 GLU A N 1
ATOM 552 C CA . GLU A 1 72 ? -17.488 23.132 55.183 1.00 42.56 72 GLU A CA 1
ATOM 553 C C . GLU A 1 72 ? -18.206 22.023 54.398 1.00 42.56 72 GLU A C 1
ATOM 555 O O . GLU A 1 72 ? -18.713 22.271 53.319 1.00 42.56 72 GLU A O 1
ATOM 560 N N . TYR A 1 73 ? -18.297 20.792 54.918 1.00 38.69 73 TYR A N 1
ATOM 561 C CA . TYR A 1 73 ? -19.325 19.843 54.453 1.00 38.69 73 TYR A CA 1
ATOM 562 C C . TYR A 1 73 ? -19.816 18.941 55.595 1.00 38.69 73 TYR A C 1
ATOM 564 O O . TYR A 1 73 ? -19.066 18.162 56.180 1.00 38.69 73 TYR A O 1
ATOM 572 N N . ALA A 1 74 ? -21.105 19.071 55.922 1.00 40.97 74 ALA A N 1
ATOM 573 C CA . ALA A 1 74 ? -21.804 18.271 56.923 1.00 40.97 74 ALA A CA 1
ATOM 574 C C . ALA A 1 74 ? -22.050 16.825 56.428 1.00 40.97 74 ALA A C 1
ATOM 576 O O . ALA A 1 74 ? -22.333 16.628 55.244 1.00 40.97 74 ALA A O 1
ATOM 577 N N . PRO A 1 75 ? -22.000 15.804 57.306 1.00 40.31 75 PRO A N 1
ATOM 578 C CA . PRO A 1 75 ? -22.162 14.413 56.910 1.00 40.31 75 PRO A CA 1
ATOM 579 C C . PRO A 1 75 ? -23.642 14.016 56.937 1.00 40.31 75 PRO A C 1
ATOM 581 O O . PRO A 1 75 ? -24.256 13.900 57.995 1.00 40.31 75 PRO A O 1
ATOM 584 N N . GLY A 1 76 ? -24.222 13.765 55.768 1.00 39.28 76 GLY A N 1
ATOM 585 C CA . GLY A 1 76 ? -25.553 13.178 55.676 1.00 39.28 76 GLY A CA 1
ATOM 586 C C . GLY A 1 76 ? -25.942 12.857 54.241 1.00 39.28 76 GLY A C 1
ATOM 587 O O . GLY A 1 76 ? -26.048 13.759 53.421 1.00 39.28 76 GLY A O 1
ATOM 588 N N . SER A 1 77 ? -26.216 11.577 53.970 1.00 40.19 77 SER A N 1
ATOM 589 C CA . SER A 1 77 ? -26.873 11.035 52.762 1.00 40.19 77 SER A CA 1
ATOM 590 C C . SER A 1 77 ? -26.053 10.815 51.475 1.00 40.19 77 SER A C 1
ATOM 592 O O . SER A 1 77 ? -26.482 11.183 50.389 1.00 40.19 77 SER A O 1
ATOM 594 N N . VAL A 1 78 ? -24.938 10.077 51.548 1.00 37.44 78 VAL A N 1
ATOM 595 C CA . VAL A 1 78 ? -24.411 9.344 50.372 1.00 37.44 78 VAL A CA 1
ATOM 596 C C . VAL A 1 78 ? -23.996 7.934 50.792 1.00 37.44 78 VAL A C 1
ATOM 598 O O . VAL A 1 78 ? -22.820 7.609 50.908 1.00 37.44 78 VAL A O 1
ATOM 601 N N . LEU A 1 79 ? -24.980 7.092 51.098 1.00 38.56 79 LEU A N 1
ATOM 602 C CA . LEU A 1 79 ? -24.748 5.678 51.402 1.00 38.56 79 LEU A CA 1
ATOM 603 C C . LEU A 1 79 ? -25.926 4.831 50.914 1.00 38.56 79 LEU A C 1
ATOM 605 O O . LEU A 1 79 ? -26.500 4.054 51.659 1.00 38.56 79 LEU A O 1
ATOM 609 N N . GLU A 1 80 ? -26.299 5.009 49.645 1.00 39.56 80 GLU A N 1
ATOM 610 C CA . GLU A 1 80 ? -27.230 4.101 48.965 1.00 39.56 80 GLU A CA 1
ATOM 611 C C . GLU A 1 80 ? -27.075 4.180 47.433 1.00 39.56 80 GLU A C 1
ATOM 613 O O . GLU A 1 80 ? -28.002 4.502 46.702 1.00 39.56 80 GLU A O 1
ATOM 618 N N . PHE A 1 81 ? -25.862 3.938 46.916 1.00 37.41 81 PHE A N 1
ATOM 619 C CA . PHE A 1 81 ? -25.675 3.639 45.483 1.00 37.41 81 PHE A CA 1
ATOM 620 C C . PHE A 1 81 ? -24.412 2.811 45.182 1.00 37.41 81 PHE A C 1
ATOM 622 O O . PHE A 1 81 ? -23.728 3.014 44.182 1.00 37.41 81 PHE A O 1
ATOM 629 N N . VAL A 1 82 ? -24.071 1.859 46.055 1.00 42.84 82 VAL A N 1
ATOM 630 C CA . VAL A 1 82 ? -23.014 0.868 45.783 1.00 42.84 82 VAL A CA 1
ATOM 631 C C . VAL A 1 82 ? -23.526 -0.511 46.167 1.00 42.84 82 VAL A C 1
ATOM 633 O O . VAL A 1 82 ? -23.112 -1.105 47.157 1.00 42.84 82 VAL A O 1
ATOM 636 N N . GLN A 1 83 ? -24.462 -1.025 45.377 1.00 40.75 83 GLN A N 1
ATOM 637 C CA . GLN A 1 83 ? -24.902 -2.404 45.521 1.00 40.75 83 GLN A CA 1
ATOM 638 C C . GLN A 1 83 ? -25.188 -3.028 44.159 1.00 40.75 83 GLN A C 1
ATOM 640 O O . GLN A 1 83 ? -26.295 -3.468 43.900 1.00 40.75 83 GLN A O 1
ATOM 645 N N . ASP A 1 84 ? -24.160 -3.100 43.304 1.00 39.56 84 ASP A N 1
ATOM 646 C CA . ASP A 1 84 ? -23.987 -4.301 42.482 1.00 39.56 84 ASP A CA 1
ATOM 647 C C . ASP A 1 84 ? -22.532 -4.512 42.009 1.00 39.56 84 ASP A C 1
ATOM 649 O O . ASP A 1 84 ? -22.147 -4.240 40.873 1.00 39.56 84 ASP A O 1
ATOM 653 N N . ARG A 1 85 ? -21.671 -5.018 42.906 1.00 41.53 85 ARG A N 1
ATOM 654 C CA . ARG A 1 85 ? -20.322 -5.507 42.543 1.00 41.53 85 ARG A CA 1
ATOM 655 C C . ARG A 1 85 ? -20.351 -6.894 41.880 1.00 41.53 85 ARG A C 1
ATOM 657 O O . ARG A 1 85 ? -19.296 -7.388 41.482 1.00 41.53 85 ARG A O 1
ATOM 664 N N . SER A 1 86 ? -21.520 -7.526 41.747 1.00 44.88 86 SER A N 1
ATOM 665 C CA . SER A 1 86 ? -21.622 -8.885 41.206 1.00 44.88 86 SER A CA 1
ATOM 666 C C . SER A 1 86 ? -21.608 -8.930 39.670 1.00 44.88 86 SER A C 1
ATOM 668 O O . SER A 1 86 ? -21.170 -9.928 39.100 1.00 44.88 86 SER A O 1
ATOM 670 N N . TYR A 1 87 ? -21.934 -7.818 38.998 1.00 45.97 87 TYR A N 1
ATOM 671 C CA . TYR A 1 87 ? -21.920 -7.701 37.530 1.00 45.97 87 TYR A CA 1
ATOM 672 C C . TYR A 1 87 ? -20.538 -7.421 36.909 1.00 45.97 87 TYR A C 1
ATOM 674 O O . TYR A 1 87 ? -20.295 -7.752 35.748 1.00 45.97 87 TYR A O 1
ATOM 682 N N . LEU A 1 88 ? -19.602 -6.836 37.665 1.00 45.31 88 LEU A N 1
ATOM 683 C CA . LEU A 1 88 ? -18.263 -6.485 37.164 1.00 45.31 88 LEU A CA 1
ATOM 684 C C . LEU A 1 88 ? -17.252 -7.641 37.243 1.00 45.31 88 LEU A C 1
ATOM 686 O O . LEU A 1 88 ? -16.200 -7.582 36.606 1.00 45.31 88 LEU A O 1
ATOM 690 N N . SER A 1 89 ? -17.542 -8.708 37.997 1.00 46.25 89 SER A N 1
ATOM 691 C CA . SER A 1 89 ? -16.580 -9.806 38.189 1.00 46.25 89 SER A CA 1
ATOM 692 C C . SER A 1 89 ? -16.558 -10.808 37.022 1.00 46.25 89 SER A C 1
ATOM 694 O O . SER A 1 89 ? -15.523 -11.433 36.769 1.00 46.25 89 SER A O 1
ATOM 696 N N . SER A 1 90 ? -17.646 -10.904 36.255 1.00 46.03 90 SER A N 1
ATOM 697 C CA . SER A 1 90 ? -17.875 -11.933 35.230 1.00 46.03 90 SER A CA 1
ATOM 698 C C . SER A 1 90 ? -17.611 -11.481 33.788 1.00 46.03 90 SER A C 1
ATOM 700 O O . SER A 1 90 ? -17.644 -12.312 32.884 1.00 46.03 90 SER A O 1
ATOM 702 N N . ASN A 1 91 ? -17.275 -10.207 33.552 1.00 44.91 91 ASN A N 1
ATOM 703 C CA . ASN A 1 91 ? -17.034 -9.682 32.205 1.00 44.91 91 ASN A CA 1
ATOM 704 C C . ASN A 1 91 ? -15.570 -9.240 32.021 1.00 44.91 91 ASN A C 1
ATOM 706 O O . ASN A 1 91 ? -15.148 -8.202 32.531 1.00 44.91 91 ASN A O 1
ATOM 710 N N . ALA A 1 92 ? -14.781 -10.019 31.273 1.00 48.31 92 ALA A N 1
ATOM 711 C CA . ALA A 1 92 ? -13.371 -9.718 30.978 1.00 48.31 92 ALA A CA 1
ATOM 712 C C . ALA A 1 92 ? -13.183 -8.358 30.270 1.00 48.31 92 ALA A C 1
ATOM 714 O O . ALA A 1 92 ? -12.176 -7.684 30.477 1.00 48.31 92 ALA A O 1
ATOM 715 N N . TYR A 1 93 ? -14.194 -7.908 29.519 1.00 45.16 93 TYR A N 1
ATOM 716 C CA . TYR A 1 93 ? -14.211 -6.609 28.841 1.00 45.16 93 TYR A CA 1
ATOM 717 C C . TYR A 1 93 ? -14.317 -5.413 29.799 1.00 45.16 93 TYR A C 1
ATOM 719 O O . TYR A 1 93 ? -13.699 -4.379 29.555 1.00 45.16 93 TYR A O 1
ATOM 727 N N . ALA A 1 94 ? -15.020 -5.556 30.928 1.00 44.88 94 ALA A N 1
ATOM 728 C CA . ALA A 1 94 ? -15.117 -4.487 31.922 1.00 44.88 94 ALA A CA 1
ATOM 729 C C . ALA A 1 94 ? -13.787 -4.267 32.664 1.00 44.88 94 ALA A C 1
ATOM 731 O O . ALA A 1 94 ? -13.504 -3.151 33.088 1.00 44.88 94 ALA A O 1
ATOM 732 N N . ARG A 1 95 ? -12.931 -5.297 32.763 1.00 48.09 95 ARG A N 1
ATOM 733 C CA . ARG A 1 95 ? -11.591 -5.168 33.363 1.00 48.09 95 ARG A CA 1
ATOM 734 C C . ARG A 1 95 ? -10.625 -4.391 32.469 1.00 48.09 95 ARG A C 1
ATOM 736 O O . ARG A 1 95 ? -9.855 -3.600 32.999 1.00 48.09 95 ARG A O 1
ATOM 743 N N . MET A 1 96 ? -10.707 -4.549 31.143 1.00 44.94 96 MET A N 1
ATOM 744 C CA . MET A 1 96 ? -9.909 -3.739 30.208 1.00 44.94 96 MET A CA 1
ATOM 745 C C . MET A 1 96 ? -10.402 -2.287 30.134 1.00 44.94 96 MET A C 1
ATOM 747 O O . MET A 1 96 ? -9.583 -1.378 30.068 1.00 44.94 96 MET A O 1
ATOM 751 N N . ALA A 1 97 ? -11.717 -2.049 30.209 1.00 42.41 97 ALA A N 1
ATOM 752 C CA . ALA A 1 97 ? -12.267 -0.690 30.238 1.00 42.41 97 ALA A CA 1
ATOM 753 C C . ALA A 1 97 ? -12.003 0.035 31.576 1.00 42.41 97 ALA A C 1
ATOM 755 O O . ALA A 1 97 ? -11.721 1.230 31.582 1.00 42.41 97 ALA A O 1
ATOM 756 N N . ALA A 1 98 ? -12.025 -0.680 32.707 1.00 41.28 98 ALA A N 1
ATOM 757 C CA . ALA A 1 98 ? -11.699 -0.115 34.019 1.00 41.28 98 ALA A CA 1
ATOM 758 C C . ALA A 1 98 ? -10.193 0.158 34.205 1.00 41.28 98 ALA A C 1
ATOM 760 O O . ALA A 1 98 ? -9.825 1.066 34.948 1.00 41.28 98 ALA A O 1
ATOM 761 N N . GLN A 1 99 ? -9.316 -0.555 33.487 1.00 42.84 99 GLN A N 1
ATOM 762 C CA . GLN A 1 99 ? -7.870 -0.291 33.491 1.00 42.84 99 GLN A CA 1
ATOM 763 C C . GLN A 1 99 ? -7.486 1.060 32.870 1.00 42.84 99 GLN A C 1
ATOM 765 O O . GLN A 1 99 ? -6.369 1.523 33.076 1.00 42.84 99 GLN A O 1
ATOM 770 N N . VAL A 1 100 ? -8.405 1.713 32.152 1.00 43.50 100 VAL A N 1
ATOM 771 C CA . VAL A 1 100 ? -8.178 3.035 31.553 1.00 43.50 100 VAL A CA 1
ATOM 772 C C . VAL A 1 100 ? -8.495 4.186 32.527 1.00 43.50 100 VAL A C 1
ATOM 774 O O . VAL A 1 100 ? -8.092 5.311 32.258 1.00 43.50 100 VAL A O 1
ATOM 777 N N . VAL A 1 101 ? -9.173 3.957 33.667 1.00 44.59 101 VAL A N 1
ATOM 778 C CA . VAL A 1 101 ? -9.729 5.075 34.473 1.00 44.59 101 VAL A CA 1
ATOM 779 C C . VAL A 1 101 ? -9.386 5.057 35.974 1.00 44.59 101 VAL A C 1
ATOM 781 O O . VAL A 1 101 ? -9.713 6.008 36.675 1.00 44.59 101 VAL A O 1
ATOM 784 N N . THR A 1 102 ? -8.648 4.080 36.509 1.00 37.34 102 THR A N 1
ATOM 785 C CA . THR A 1 102 ? -8.214 4.154 37.923 1.00 37.34 102 THR A CA 1
ATOM 786 C C . THR A 1 102 ? -6.769 3.712 38.126 1.00 37.34 102 THR A C 1
ATOM 788 O O . THR A 1 102 ? -6.495 2.518 38.225 1.00 37.34 102 THR A O 1
ATOM 791 N N . PHE A 1 103 ? -5.863 4.683 38.263 1.00 40.19 103 PHE A N 1
ATOM 792 C CA . PHE A 1 103 ? -4.575 4.499 38.935 1.00 40.19 103 PHE A CA 1
ATOM 793 C C . PHE A 1 103 ? -4.655 5.149 40.323 1.00 40.19 103 PHE A C 1
ATOM 795 O O . PHE A 1 103 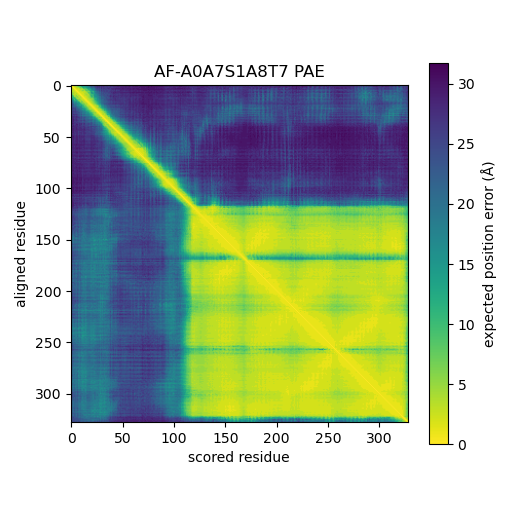? -4.931 6.346 40.400 1.00 40.19 103 PHE A O 1
ATOM 802 N N . PRO A 1 104 ? -4.447 4.401 41.421 1.00 47.25 104 PRO A N 1
ATOM 803 C CA . PRO A 1 104 ? -4.204 5.002 42.720 1.00 47.25 104 PRO A CA 1
ATOM 804 C C . PRO A 1 104 ? -2.777 5.558 42.765 1.00 47.25 104 PRO A C 1
ATOM 806 O O . PRO A 1 104 ? -1.853 4.976 42.193 1.00 47.25 104 PRO A O 1
ATOM 809 N N . GLU A 1 105 ? -2.626 6.690 43.448 1.00 47.25 105 GLU A N 1
ATOM 810 C CA . GLU A 1 105 ? -1.365 7.383 43.695 1.00 47.25 105 GLU A CA 1
ATOM 811 C C . GLU A 1 105 ? -0.295 6.434 44.248 1.00 47.25 105 GLU A C 1
ATOM 813 O O . GLU A 1 105 ? -0.326 6.017 45.405 1.00 47.25 105 GLU A O 1
ATOM 818 N N . LEU A 1 106 ? 0.685 6.106 43.414 1.00 44.44 106 LEU A N 1
ATOM 819 C CA . LEU A 1 106 ? 1.946 5.523 43.844 1.00 44.44 106 LEU A CA 1
ATOM 820 C C . LEU A 1 106 ? 3.046 6.424 43.303 1.00 44.44 106 LEU A C 1
ATOM 822 O O . LEU A 1 106 ? 3.260 6.518 42.096 1.00 44.44 106 LEU A O 1
ATOM 826 N N . GLY A 1 107 ? 3.686 7.138 44.229 1.00 52.69 107 GLY A N 1
ATOM 827 C CA . GLY A 1 107 ? 4.743 8.099 43.957 1.00 52.69 107 GLY A CA 1
ATOM 828 C C . GLY A 1 107 ? 5.890 7.467 43.178 1.00 52.69 107 GLY A C 1
ATOM 829 O O . GLY A 1 107 ? 6.711 6.740 43.734 1.00 52.69 107 GLY A O 1
ATOM 830 N N . ILE A 1 108 ? 5.962 7.788 41.889 1.00 46.28 108 ILE A N 1
ATOM 831 C CA . ILE A 1 108 ? 7.112 7.523 41.032 1.00 46.28 108 ILE A CA 1
ATOM 832 C C . ILE A 1 108 ? 7.742 8.872 40.695 1.00 46.28 108 ILE A C 1
ATOM 834 O O . ILE A 1 108 ? 7.084 9.789 40.205 1.00 46.28 108 ILE A O 1
ATOM 838 N N . ARG A 1 109 ? 9.038 8.981 41.007 1.00 44.34 109 ARG A N 1
ATOM 839 C CA . ARG A 1 109 ? 9.928 10.096 40.661 1.00 44.34 109 ARG A CA 1
ATOM 840 C C . ARG A 1 109 ? 9.696 10.563 39.225 1.00 44.34 109 ARG A C 1
ATOM 842 O O . ARG A 1 109 ? 9.724 9.756 38.300 1.00 44.34 109 ARG A O 1
ATOM 849 N N . GLY A 1 110 ? 9.554 11.877 39.066 1.00 44.75 110 GLY A N 1
ATOM 850 C CA . GLY A 1 110 ? 9.298 12.541 37.795 1.00 44.75 110 GLY A CA 1
ATOM 851 C C . GLY A 1 110 ? 10.339 12.218 36.726 1.00 44.75 110 GLY A C 1
ATOM 852 O O . GLY A 1 110 ? 11.391 12.846 36.650 1.00 44.75 110 GLY A O 1
ATOM 853 N N . HIS A 1 111 ? 10.005 11.281 35.844 1.00 47.38 111 HIS A N 1
ATOM 854 C CA . HIS A 1 111 ? 10.362 11.430 34.445 1.00 47.38 111 HIS A CA 1
ATOM 855 C C . HIS A 1 111 ? 9.355 12.403 33.848 1.00 47.38 111 HIS A C 1
ATOM 857 O O . HIS A 1 111 ? 8.152 12.166 33.900 1.00 47.38 111 HIS A O 1
ATOM 863 N N . SER A 1 112 ? 9.851 13.528 33.335 1.00 45.94 112 SER A N 1
ATOM 864 C CA . SER A 1 112 ? 9.055 14.490 32.579 1.00 45.94 112 SER A CA 1
ATOM 865 C C . SER A 1 112 ? 8.498 13.789 31.339 1.00 45.94 112 SER A C 1
ATOM 867 O O . SER A 1 112 ? 9.136 13.729 30.287 1.00 45.94 112 SER A O 1
ATOM 869 N N . SER A 1 113 ? 7.318 13.190 31.485 1.00 45.19 113 SER A N 1
ATOM 870 C CA . SER A 1 113 ? 6.537 12.624 30.399 1.00 45.19 113 SER A CA 1
ATOM 871 C C . SER A 1 113 ? 5.992 13.793 29.592 1.00 45.19 113 SER A C 1
ATOM 873 O O . SER A 1 113 ? 4.882 14.279 29.811 1.00 45.19 113 SER A O 1
ATOM 875 N N . SER A 1 114 ? 6.818 14.296 28.674 1.00 52.97 114 SER A N 1
ATOM 876 C CA . SER A 1 114 ? 6.352 15.128 27.574 1.00 52.97 114 SER A CA 1
ATOM 877 C C . SER A 1 114 ? 5.201 14.374 26.913 1.00 52.97 114 SER A C 1
ATOM 879 O O . SER A 1 114 ? 5.423 13.335 26.292 1.00 52.97 114 SER A O 1
ATOM 881 N N . VAL A 1 115 ? 3.974 14.862 27.117 1.00 48.19 115 VAL A N 1
ATOM 882 C CA . VAL A 1 115 ? 2.741 14.291 26.568 1.00 48.19 115 VAL A CA 1
ATOM 883 C C . VAL A 1 115 ? 2.831 14.371 25.046 1.00 48.19 115 VAL A C 1
ATOM 885 O O . VAL A 1 115 ? 2.437 15.352 24.407 1.00 48.19 115 VAL A O 1
ATOM 888 N N . ARG A 1 116 ? 3.426 13.345 24.439 1.00 47.94 116 ARG A N 1
ATOM 889 C CA . ARG A 1 116 ? 3.480 13.199 22.991 1.00 47.94 116 ARG A CA 1
ATOM 890 C C . ARG A 1 116 ? 2.061 12.890 22.541 1.00 47.94 116 ARG A C 1
ATOM 892 O O . ARG A 1 116 ? 1.528 11.836 22.854 1.00 47.94 116 ARG A O 1
ATOM 899 N N . HIS A 1 117 ? 1.470 13.791 21.764 1.00 53.75 117 HIS A N 1
ATOM 900 C CA . HIS A 1 117 ? 0.162 13.616 21.120 1.00 53.75 117 HIS A CA 1
ATOM 901 C C . HIS A 1 117 ? 0.235 12.603 19.950 1.00 53.75 117 HIS A C 1
ATOM 903 O O . HIS A 1 117 ? -0.329 12.816 18.878 1.00 53.75 117 HIS A O 1
ATOM 909 N N . GLY A 1 118 ? 1.026 11.540 20.105 1.00 66.44 118 GLY A N 1
ATOM 910 C CA . GLY A 1 118 ? 1.283 10.532 19.086 1.00 66.44 118 GLY A CA 1
ATOM 911 C C . GLY A 1 118 ? 0.408 9.300 19.283 1.00 66.44 118 GLY A C 1
ATOM 912 O O . GLY A 1 118 ? 0.008 8.980 20.390 1.00 66.44 118 GLY A O 1
ATOM 913 N N . ILE A 1 119 ? 0.164 8.568 18.198 1.00 80.94 119 ILE A N 1
ATOM 914 C CA . ILE A 1 119 ? -0.580 7.291 18.187 1.00 80.94 119 ILE A CA 1
ATOM 915 C C . ILE A 1 119 ? 0.188 6.161 18.914 1.00 80.94 119 ILE A C 1
ATOM 917 O O . ILE A 1 119 ? -0.338 5.067 19.087 1.00 80.94 119 ILE A O 1
ATOM 921 N N . GLY A 1 120 ? 1.443 6.397 19.310 1.00 85.38 120 GLY A N 1
ATOM 922 C CA . GLY A 1 120 ? 2.265 5.409 20.005 1.00 85.38 120 GLY A CA 1
ATOM 923 C C . GLY A 1 120 ? 1.913 5.296 21.487 1.00 85.38 120 GLY A C 1
ATOM 924 O O . GLY A 1 120 ? 1.668 6.308 22.140 1.00 85.38 120 GLY A O 1
ATOM 925 N N . ALA A 1 121 ? 1.925 4.071 22.009 1.00 87.06 121 ALA A N 1
ATOM 926 C CA . ALA A 1 121 ? 1.798 3.806 23.437 1.00 87.06 121 ALA A CA 1
ATOM 927 C C . ALA A 1 121 ? 3.156 3.991 24.133 1.00 87.06 121 ALA A C 1
ATOM 929 O O . ALA A 1 121 ? 4.188 3.567 23.608 1.00 87.06 121 ALA A O 1
ATOM 930 N N . ASP A 1 122 ? 3.159 4.614 25.313 1.00 90.00 122 ASP A N 1
ATOM 931 C CA . ASP A 1 122 ? 4.352 4.713 26.157 1.00 90.00 122 ASP A CA 1
ATOM 932 C C . ASP A 1 122 ? 4.479 3.435 26.995 1.00 90.00 122 ASP A C 1
ATOM 934 O O . ASP A 1 122 ? 3.931 3.324 28.092 1.00 90.00 122 ASP A O 1
ATOM 938 N N . VAL A 1 123 ? 5.104 2.415 26.405 1.00 91.50 123 VAL A N 1
ATOM 939 C CA . VAL A 1 123 ? 5.292 1.102 27.033 1.00 91.50 123 VAL A CA 1
ATOM 940 C C . VAL A 1 123 ? 6.713 1.032 27.600 1.00 91.50 123 VAL A C 1
ATOM 942 O O . VAL A 1 123 ? 7.665 1.119 26.814 1.00 91.50 123 VAL A O 1
ATOM 945 N N . PRO A 1 124 ? 6.887 0.889 28.928 1.00 92.88 124 PRO A N 1
ATOM 946 C CA . PRO A 1 124 ? 8.204 0.705 29.527 1.00 92.88 124 PRO A CA 1
ATOM 947 C C . PRO A 1 124 ? 8.798 -0.650 29.116 1.00 92.88 124 PRO A C 1
ATOM 949 O O . PRO A 1 124 ? 8.070 -1.601 28.834 1.00 92.88 124 PRO A O 1
ATOM 952 N N . TYR A 1 125 ? 10.125 -0.731 29.070 1.00 94.88 125 TYR A N 1
ATOM 953 C CA . TYR A 1 125 ? 10.870 -1.941 28.726 1.00 94.88 125 TYR A CA 1
ATOM 954 C C . TYR A 1 125 ? 12.191 -1.964 29.496 1.00 94.88 125 TYR A C 1
ATOM 956 O O . TYR A 1 125 ? 12.855 -0.934 29.606 1.00 94.88 125 TYR A O 1
ATOM 964 N N . ASP A 1 126 ? 12.595 -3.141 29.971 1.00 94.88 126 ASP A N 1
ATOM 965 C CA . ASP A 1 126 ? 13.776 -3.313 30.827 1.00 94.88 126 ASP A CA 1
ATOM 966 C C . ASP A 1 126 ? 14.944 -4.011 30.096 1.00 94.88 126 ASP A C 1
ATOM 968 O O . ASP A 1 126 ? 15.982 -4.320 30.686 1.00 94.88 126 ASP A O 1
ATOM 972 N N . GLY A 1 127 ? 14.829 -4.238 28.778 1.00 95.44 127 GLY A N 1
ATOM 973 C CA . GLY A 1 127 ? 15.912 -4.806 27.968 1.00 95.44 127 GLY A CA 1
ATOM 974 C C . GLY A 1 127 ? 15.695 -4.769 26.453 1.00 95.44 127 GLY A C 1
ATOM 975 O O . GLY A 1 127 ? 14.614 -4.448 25.964 1.00 95.44 127 GLY A O 1
ATOM 976 N N . TYR A 1 128 ? 16.727 -5.155 25.689 1.00 95.38 128 TYR A N 1
ATOM 977 C CA . TYR A 1 128 ? 16.729 -5.089 24.216 1.00 95.38 128 TYR A CA 1
ATOM 978 C C . TYR A 1 128 ? 15.633 -5.934 23.550 1.00 95.38 128 TYR A C 1
ATOM 980 O O . TYR A 1 128 ? 15.093 -5.550 22.515 1.00 95.38 128 TYR A O 1
ATOM 988 N N . TYR A 1 129 ? 15.294 -7.093 24.122 1.00 94.69 129 TYR A N 1
ATOM 989 C CA . TYR A 1 129 ? 14.240 -7.948 23.569 1.00 94.69 129 TYR A CA 1
ATOM 990 C C . TYR A 1 129 ? 12.860 -7.292 23.703 1.00 94.69 129 TYR A C 1
ATOM 992 O O . TYR A 1 129 ? 12.110 -7.219 22.731 1.00 94.69 129 TYR A O 1
ATOM 1000 N N . GLU A 1 130 ? 12.550 -6.767 24.888 1.00 94.12 130 GLU A N 1
ATOM 1001 C CA . GLU A 1 130 ? 11.308 -6.034 25.146 1.00 94.12 130 GLU A CA 1
ATOM 1002 C C . GLU A 1 130 ? 11.254 -4.743 24.330 1.00 94.12 130 GLU A C 1
ATOM 1004 O O . GLU A 1 130 ? 10.211 -4.414 23.770 1.00 94.12 130 GLU A O 1
ATOM 1009 N N . GLU A 1 131 ? 12.391 -4.063 24.162 1.00 93.69 131 GLU A N 1
ATOM 1010 C CA . GLU A 1 131 ? 12.511 -2.900 23.289 1.00 93.69 131 GLU A CA 1
ATOM 1011 C C . GLU A 1 131 ? 12.102 -3.234 21.847 1.00 93.69 131 GLU A C 1
ATOM 1013 O O . GLU A 1 131 ? 11.319 -2.499 21.238 1.00 93.69 131 GLU A O 1
ATOM 1018 N N . MET A 1 132 ? 12.598 -4.352 21.304 1.00 93.31 132 MET A N 1
ATOM 1019 C CA . MET A 1 132 ? 12.270 -4.803 19.951 1.00 93.31 132 MET A CA 1
ATOM 1020 C C . MET A 1 132 ? 10.800 -5.215 19.812 1.00 93.31 132 MET A C 1
ATOM 1022 O O . MET A 1 132 ? 10.164 -4.858 18.822 1.00 93.31 132 MET A O 1
ATOM 1026 N N . VAL A 1 133 ? 10.251 -5.946 20.787 1.00 92.81 133 VAL A N 1
ATOM 1027 C CA . VAL A 1 133 ? 8.859 -6.430 20.747 1.00 92.81 133 VAL A CA 1
ATOM 1028 C C . VAL A 1 133 ? 7.855 -5.286 20.907 1.00 92.81 133 VAL A C 1
ATOM 1030 O O . VAL A 1 133 ? 6.839 -5.278 20.220 1.00 92.81 133 VAL A O 1
ATOM 1033 N N . THR A 1 134 ? 8.150 -4.292 21.748 1.00 92.75 134 THR A N 1
ATOM 1034 C CA . THR A 1 134 ? 7.287 -3.114 21.974 1.00 92.75 134 THR A CA 1
ATOM 1035 C C . THR A 1 134 ? 7.493 -2.006 20.937 1.00 92.75 134 THR A C 1
ATOM 1037 O O . THR A 1 134 ? 6.738 -1.033 20.901 1.00 92.75 134 THR A O 1
ATOM 1040 N N . PHE A 1 135 ? 8.503 -2.107 20.065 1.00 93.69 135 PHE A N 1
ATOM 1041 C CA . PHE A 1 135 ? 8.795 -1.084 19.054 1.00 93.69 135 PHE A CA 1
ATOM 1042 C C . PHE A 1 135 ? 7.596 -0.741 18.142 1.00 93.69 135 PHE A C 1
ATOM 1044 O O . PHE A 1 135 ? 7.364 0.453 17.920 1.00 93.69 135 PHE A O 1
ATOM 1051 N N . PRO A 1 136 ? 6.795 -1.712 17.649 1.00 91.94 136 PRO A N 1
ATOM 1052 C CA . PRO A 1 136 ? 5.582 -1.429 16.881 1.00 91.94 136 PRO A CA 1
ATOM 1053 C C . PRO A 1 136 ? 4.556 -0.577 17.625 1.00 91.94 136 PRO A C 1
ATOM 1055 O O . PRO A 1 136 ? 3.932 0.285 17.010 1.00 91.94 136 PRO A O 1
ATOM 1058 N N . GLU A 1 137 ? 4.410 -0.787 18.932 1.00 90.19 137 GLU A N 1
ATOM 1059 C CA . GLU A 1 137 ? 3.459 -0.059 19.776 1.00 90.19 137 GLU A CA 1
ATOM 1060 C C . GLU A 1 137 ? 3.954 1.358 20.071 1.00 90.19 137 GLU A C 1
ATOM 1062 O O . GLU A 1 137 ? 3.178 2.311 20.019 1.00 90.19 137 GLU A O 1
ATOM 1067 N N . ARG A 1 138 ? 5.264 1.520 20.291 1.00 92.62 138 ARG A N 1
ATOM 1068 C CA . ARG A 1 138 ? 5.892 2.822 20.565 1.00 92.62 138 ARG A CA 1
ATOM 1069 C C . ARG A 1 138 ? 6.005 3.698 19.316 1.00 92.62 138 ARG A C 1
ATOM 1071 O O . ARG A 1 138 ? 5.832 4.913 19.382 1.00 92.62 138 ARG A O 1
ATOM 1078 N N . ASN A 1 139 ? 6.306 3.100 18.161 1.00 92.81 139 ASN A N 1
ATOM 1079 C CA . ASN A 1 139 ? 6.550 3.808 16.900 1.00 92.81 139 ASN A CA 1
ATOM 1080 C C . ASN A 1 139 ? 5.789 3.166 15.722 1.00 92.81 139 ASN A C 1
ATOM 1082 O O . ASN A 1 139 ? 6.412 2.687 14.760 1.00 92.81 139 ASN A O 1
ATOM 1086 N N . PRO A 1 140 ? 4.443 3.196 15.723 1.00 91.44 140 PRO A N 1
ATOM 1087 C CA . PRO A 1 140 ? 3.639 2.489 14.724 1.00 91.44 140 PRO A CA 1
ATOM 1088 C C . PRO A 1 140 ? 3.852 3.028 13.302 1.00 91.44 140 PRO A C 1
ATOM 1090 O O . PRO A 1 140 ? 3.900 2.260 12.342 1.00 91.44 140 PRO A O 1
ATOM 1093 N N . ARG A 1 141 ? 4.095 4.339 13.153 1.00 92.19 141 ARG A N 1
ATOM 1094 C CA . ARG A 1 141 ? 4.404 4.959 11.853 1.00 92.19 141 ARG A CA 1
ATOM 1095 C C . ARG A 1 141 ? 5.721 4.451 11.264 1.00 92.19 141 ARG A C 1
ATOM 1097 O O . ARG A 1 141 ? 5.775 4.131 10.079 1.00 92.19 141 ARG A O 1
ATOM 1104 N N . MET A 1 142 ? 6.780 4.385 12.075 1.00 94.19 142 MET A N 1
ATOM 1105 C CA . MET A 1 142 ? 8.091 3.906 11.618 1.00 94.19 142 MET A CA 1
ATOM 1106 C C . MET A 1 142 ? 8.014 2.429 11.239 1.00 94.19 142 MET A C 1
ATOM 1108 O O . MET A 1 142 ? 8.477 2.032 10.172 1.00 94.19 142 MET A O 1
ATOM 1112 N N . THR A 1 143 ? 7.343 1.639 12.076 1.00 93.31 143 THR A N 1
ATOM 1113 C CA . THR A 1 143 ? 7.109 0.218 11.821 1.00 93.31 143 THR A CA 1
ATOM 1114 C C . THR A 1 143 ? 6.352 0.003 10.514 1.00 93.31 143 THR A C 1
ATOM 1116 O O . THR A 1 143 ? 6.772 -0.824 9.705 1.00 93.31 143 THR A O 1
ATOM 1119 N N . ASN A 1 144 ? 5.306 0.794 10.241 1.00 92.69 144 ASN A N 1
ATOM 1120 C CA . ASN A 1 144 ? 4.591 0.735 8.966 1.00 92.69 144 ASN A CA 1
ATOM 1121 C C . ASN A 1 144 ? 5.515 1.016 7.772 1.00 92.69 144 ASN A C 1
ATOM 1123 O O . ASN A 1 144 ? 5.514 0.254 6.811 1.00 92.69 144 ASN A O 1
ATOM 1127 N N . ILE A 1 145 ? 6.335 2.070 7.835 1.00 95.50 145 ILE A N 1
ATOM 1128 C CA . ILE A 1 145 ? 7.273 2.426 6.758 1.00 95.50 145 ILE A CA 1
ATOM 1129 C C . ILE A 1 145 ? 8.281 1.294 6.507 1.00 95.50 145 ILE A C 1
ATOM 1131 O O . ILE A 1 145 ? 8.498 0.903 5.356 1.00 95.50 145 ILE A O 1
ATOM 1135 N N . MET A 1 146 ? 8.871 0.735 7.568 1.00 95.88 146 MET A N 1
ATOM 1136 C CA . MET A 1 146 ? 9.833 -0.367 7.468 1.00 95.88 146 MET A CA 1
ATOM 1137 C C . MET A 1 146 ? 9.189 -1.616 6.863 1.00 95.88 146 MET A C 1
ATOM 1139 O O . MET A 1 146 ? 9.682 -2.147 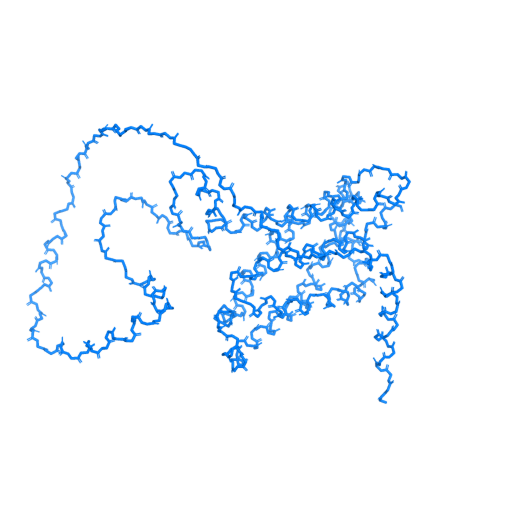5.868 1.00 95.88 146 MET A O 1
ATOM 1143 N N . MET A 1 147 ? 8.048 -2.043 7.408 1.00 94.38 147 MET A N 1
ATOM 1144 C CA . MET A 1 147 ? 7.308 -3.207 6.918 1.00 94.38 147 MET A CA 1
ATOM 1145 C C . MET A 1 147 ? 6.851 -3.020 5.474 1.00 94.38 147 MET A C 1
ATOM 1147 O O . MET A 1 147 ? 6.953 -3.940 4.664 1.00 94.38 147 MET A O 1
ATOM 1151 N N . ALA A 1 148 ? 6.373 -1.828 5.122 1.00 95.06 148 ALA A N 1
ATOM 1152 C CA . ALA A 1 148 ? 5.942 -1.514 3.771 1.00 95.06 148 ALA A CA 1
ATOM 1153 C C . ALA A 1 148 ? 7.093 -1.572 2.761 1.00 95.06 148 ALA A C 1
ATOM 1155 O O . ALA A 1 148 ? 6.899 -2.094 1.668 1.00 95.06 148 ALA A O 1
ATOM 1156 N N . THR A 1 149 ? 8.278 -1.091 3.135 1.00 96.38 149 THR A N 1
ATOM 1157 C CA . THR A 1 149 ? 9.475 -1.112 2.281 1.00 96.38 149 THR A CA 1
ATOM 1158 C C . THR A 1 149 ? 10.009 -2.533 2.104 1.00 96.38 149 THR A C 1
ATOM 1160 O O . THR A 1 149 ? 10.255 -2.977 0.983 1.00 96.38 149 THR A O 1
ATOM 1163 N N . ILE A 1 150 ? 10.150 -3.276 3.208 1.00 96.75 150 ILE A N 1
ATOM 1164 C CA . ILE A 1 150 ? 10.678 -4.645 3.193 1.00 96.75 150 ILE A CA 1
ATOM 1165 C C . ILE A 1 150 ? 9.726 -5.576 2.438 1.00 96.75 150 ILE A C 1
ATOM 1167 O O . ILE A 1 150 ? 10.187 -6.356 1.605 1.00 96.75 150 ILE A O 1
ATOM 1171 N N . LYS A 1 151 ? 8.404 -5.486 2.667 1.00 95.88 151 LYS A N 1
ATOM 1172 C CA . LYS A 1 151 ? 7.439 -6.382 2.007 1.00 95.88 151 LYS A CA 1
ATOM 1173 C C . LYS A 1 151 ? 7.449 -6.204 0.493 1.00 95.88 151 LYS A C 1
ATOM 1175 O O . LYS A 1 151 ? 7.380 -7.198 -0.221 1.00 95.88 151 LYS A O 1
ATOM 1180 N N . THR A 1 152 ? 7.508 -4.966 -0.006 1.00 94.88 152 THR A N 1
ATOM 1181 C CA . THR A 1 152 ? 7.411 -4.724 -1.449 1.00 94.88 152 THR A CA 1
ATOM 1182 C C . THR A 1 152 ? 8.688 -5.137 -2.154 1.00 94.88 152 THR A C 1
ATOM 1184 O O . THR A 1 152 ? 8.619 -5.751 -3.216 1.00 94.88 152 THR A O 1
ATOM 1187 N N . TRP A 1 153 ? 9.841 -4.869 -1.537 1.00 95.94 153 TRP A N 1
ATOM 1188 C CA . TRP A 1 153 ? 11.124 -5.364 -2.016 1.00 95.94 153 TRP A CA 1
ATOM 1189 C C . TRP A 1 153 ? 11.149 -6.898 -2.056 1.00 95.94 153 TRP A C 1
ATOM 1191 O O . TRP A 1 153 ? 11.417 -7.477 -3.106 1.00 95.94 153 TRP A O 1
ATOM 1201 N N . LEU A 1 154 ? 10.778 -7.564 -0.955 1.00 96.94 154 LEU A N 1
ATOM 1202 C CA . LEU A 1 154 ? 10.779 -9.026 -0.857 1.00 96.94 154 LEU A CA 1
ATOM 1203 C C . LEU A 1 154 ? 9.790 -9.690 -1.828 1.00 96.94 154 LEU A C 1
ATOM 1205 O O . LEU A 1 154 ? 10.121 -10.711 -2.429 1.00 96.94 154 LEU A O 1
ATOM 1209 N N . ALA A 1 155 ? 8.599 -9.113 -2.009 1.00 96.31 155 ALA A N 1
ATOM 1210 C CA . ALA A 1 155 ? 7.613 -9.600 -2.973 1.00 96.31 155 ALA A CA 1
ATOM 1211 C C . ALA A 1 155 ? 8.195 -9.644 -4.393 1.00 96.31 155 ALA A C 1
ATOM 1213 O O . ALA A 1 155 ? 8.040 -10.643 -5.097 1.00 96.31 155 ALA A O 1
ATOM 1214 N N . ASP A 1 156 ? 8.912 -8.593 -4.798 1.00 95.25 156 ASP A N 1
ATOM 1215 C CA . ASP A 1 156 ? 9.568 -8.547 -6.102 1.00 95.25 156 ASP A CA 1
ATOM 1216 C C . ASP A 1 156 ? 10.742 -9.535 -6.197 1.00 95.25 156 ASP A C 1
ATOM 1218 O O . ASP A 1 156 ? 10.829 -10.258 -7.190 1.00 95.25 156 ASP A O 1
ATOM 1222 N N . LEU A 1 157 ? 11.577 -9.664 -5.151 1.00 95.25 157 LEU A N 1
ATOM 1223 C CA . LEU A 1 157 ? 12.650 -10.673 -5.112 1.00 95.25 157 LEU A CA 1
ATOM 1224 C C . LEU A 1 157 ? 12.105 -12.087 -5.366 1.00 95.25 157 LEU A C 1
ATOM 1226 O O . LEU A 1 157 ? 12.691 -12.854 -6.132 1.00 95.25 157 LEU A O 1
ATOM 1230 N N . ILE A 1 158 ? 10.981 -12.437 -4.730 1.00 95.88 158 ILE A N 1
ATOM 1231 C CA . ILE A 1 158 ? 10.351 -13.754 -4.875 1.00 95.88 158 ILE A CA 1
ATOM 1232 C C . ILE A 1 158 ? 9.853 -13.951 -6.305 1.00 95.88 158 ILE A C 1
ATOM 1234 O O . ILE A 1 158 ? 10.118 -14.993 -6.902 1.00 95.88 158 ILE A O 1
ATOM 1238 N N . VAL A 1 159 ? 9.169 -12.962 -6.883 1.00 94.88 159 VAL A N 1
ATOM 1239 C CA . VAL A 1 159 ? 8.662 -13.057 -8.261 1.00 94.88 159 VAL A CA 1
ATOM 1240 C C . VAL A 1 159 ? 9.803 -13.168 -9.270 1.00 94.88 159 VAL A C 1
ATOM 1242 O O . VAL A 1 159 ? 9.730 -14.000 -10.180 1.00 94.88 159 VAL A O 1
ATOM 1245 N N . GLN A 1 160 ? 10.883 -12.402 -9.098 1.00 92.94 160 GLN A N 1
ATOM 1246 C CA . GLN A 1 160 ? 12.088 -12.532 -9.920 1.00 92.94 160 GLN A CA 1
ATOM 1247 C C . GLN A 1 160 ? 12.728 -13.917 -9.752 1.00 92.94 160 GLN A C 1
ATOM 1249 O O . GLN A 1 160 ? 13.036 -14.574 -10.744 1.00 92.94 160 GLN A O 1
ATOM 1254 N N . GLY A 1 161 ? 12.847 -14.413 -8.517 1.00 93.44 161 GLY A N 1
ATOM 1255 C CA . GLY A 1 161 ? 13.340 -15.758 -8.213 1.00 93.44 161 GLY A CA 1
ATOM 1256 C C . GLY A 1 161 ? 12.538 -16.868 -8.893 1.00 93.44 161 GLY A C 1
ATOM 1257 O O . GLY A 1 161 ? 13.114 -17.803 -9.452 1.00 93.44 161 GLY A O 1
ATOM 1258 N N . LEU A 1 162 ? 11.208 -16.750 -8.899 1.00 92.81 162 LEU A N 1
ATOM 1259 C CA . LEU A 1 162 ? 10.317 -17.689 -9.581 1.00 92.81 162 LEU A CA 1
ATOM 1260 C C . LEU A 1 162 ? 10.427 -17.580 -11.107 1.00 92.81 162 LEU A C 1
ATOM 1262 O O . LEU A 1 162 ? 10.455 -18.603 -11.788 1.00 92.81 162 LEU A O 1
ATOM 1266 N N . SER A 1 163 ? 10.553 -16.364 -11.641 1.00 90.06 163 SER A N 1
ATOM 1267 C CA . SER A 1 163 ? 10.688 -16.118 -13.083 1.00 90.06 163 SER A CA 1
ATOM 1268 C C . SER A 1 163 ? 12.025 -16.630 -13.632 1.00 90.06 163 SER A C 1
ATOM 1270 O O . SER A 1 163 ? 12.067 -17.223 -14.710 1.00 90.06 163 SER A O 1
ATOM 1272 N N . MET A 1 164 ? 13.113 -16.494 -12.865 1.00 88.44 164 MET A N 1
ATOM 1273 C CA . MET A 1 164 ? 14.448 -16.981 -13.235 1.00 88.44 164 MET A CA 1
ATOM 1274 C C . MET A 1 164 ? 14.527 -18.504 -13.373 1.00 88.44 164 MET A C 1
ATOM 1276 O O . MET A 1 164 ? 15.370 -18.999 -14.116 1.00 88.44 164 MET A O 1
ATOM 1280 N N . ARG A 1 165 ? 13.648 -19.267 -12.709 1.00 86.88 165 ARG A N 1
ATOM 1281 C CA . ARG A 1 165 ? 13.598 -20.730 -12.890 1.00 86.88 165 ARG A CA 1
ATOM 1282 C C . ARG A 1 165 ? 13.243 -21.128 -14.324 1.00 86.88 165 ARG A C 1
ATOM 1284 O O . ARG A 1 165 ? 13.672 -22.185 -14.772 1.00 86.88 165 ARG A O 1
ATOM 1291 N N . ASN A 1 166 ? 12.499 -20.274 -15.027 1.00 82.75 166 ASN A N 1
ATOM 1292 C CA . ASN A 1 166 ? 12.017 -20.528 -16.383 1.00 82.75 166 ASN A CA 1
ATOM 1293 C C . ASN A 1 166 ? 12.765 -19.709 -17.455 1.00 82.75 166 ASN A C 1
ATOM 1295 O O . ASN A 1 166 ? 12.617 -19.983 -18.645 1.00 82.75 166 ASN A O 1
ATOM 1299 N N . ALA A 1 167 ? 13.553 -18.703 -17.063 1.00 82.94 167 ALA A N 1
ATOM 1300 C CA . ALA A 1 167 ? 14.238 -17.803 -17.987 1.00 82.94 167 ALA A CA 1
ATOM 1301 C C . ALA A 1 167 ? 15.635 -18.308 -18.393 1.00 82.94 167 ALA A C 1
ATOM 1303 O O . ALA A 1 167 ? 16.351 -18.938 -17.616 1.00 82.94 167 ALA A O 1
ATOM 1304 N N . LYS A 1 168 ? 16.059 -17.976 -19.623 1.00 77.50 168 LYS A N 1
ATOM 1305 C CA . LYS A 1 168 ? 17.416 -18.277 -20.124 1.00 77.50 168 LYS A CA 1
ATOM 1306 C C . LYS A 1 168 ? 18.498 -17.398 -19.484 1.00 77.50 168 LYS A C 1
ATOM 1308 O O . LYS A 1 168 ? 19.645 -17.826 -19.396 1.00 77.50 168 LYS A O 1
ATOM 1313 N N . SER A 1 169 ? 18.143 -16.187 -19.047 1.00 76.38 169 SER A N 1
ATOM 1314 C CA . SER A 1 169 ? 19.043 -15.291 -18.314 1.00 76.38 169 SER A CA 1
ATOM 1315 C C . SER A 1 169 ? 18.842 -15.449 -16.806 1.00 76.38 169 SER A C 1
ATOM 1317 O O . SER A 1 169 ? 17.707 -15.467 -16.336 1.00 76.38 169 SER A O 1
ATOM 1319 N N . LYS A 1 170 ? 19.945 -15.554 -16.054 1.00 83.81 170 LYS A N 1
ATOM 1320 C CA . LYS A 1 170 ? 19.965 -15.741 -14.589 1.00 83.81 170 LYS A CA 1
ATOM 1321 C C . LYS A 1 170 ? 20.344 -14.470 -13.817 1.00 83.81 170 LYS A C 1
ATOM 1323 O O . LYS A 1 170 ? 20.766 -14.551 -12.667 1.00 83.81 170 LYS A O 1
ATOM 1328 N N . THR A 1 171 ? 20.278 -13.304 -14.453 1.00 91.50 171 THR A N 1
ATOM 1329 C CA . THR A 1 171 ? 20.681 -12.043 -13.821 1.00 91.50 171 THR A CA 1
ATOM 1330 C C . THR A 1 171 ? 19.516 -11.409 -13.075 1.00 91.50 171 THR A C 1
ATOM 1332 O O . THR A 1 171 ? 18.427 -11.278 -13.628 1.00 91.50 171 THR A O 1
ATOM 1335 N N . PHE A 1 172 ? 19.771 -10.985 -11.841 1.00 90.25 172 PHE A N 1
ATOM 1336 C CA . PHE A 1 172 ? 18.800 -10.280 -11.015 1.00 90.25 172 PHE A CA 1
ATOM 1337 C C . PHE A 1 172 ? 18.647 -8.818 -11.465 1.00 90.25 172 PHE A C 1
ATOM 1339 O O . PHE A 1 172 ? 19.648 -8.120 -11.642 1.00 90.25 172 PHE A O 1
ATOM 1346 N N . ASP A 1 173 ? 17.412 -8.339 -11.612 1.00 90.62 173 ASP A N 1
ATOM 1347 C CA . ASP A 1 173 ? 17.120 -6.948 -11.965 1.00 90.62 173 ASP A CA 1
ATOM 1348 C C . ASP A 1 173 ? 17.019 -6.102 -10.686 1.00 90.62 173 ASP A C 1
ATOM 1350 O O . ASP A 1 173 ? 15.949 -5.889 -10.106 1.00 90.62 173 ASP A O 1
ATOM 1354 N N . VAL A 1 174 ? 18.183 -5.650 -10.204 1.00 91.12 174 VAL A N 1
ATOM 1355 C CA . VAL A 1 174 ? 18.293 -4.777 -9.023 1.00 91.12 174 VAL A CA 1
ATOM 1356 C C . VAL A 1 174 ? 17.555 -3.441 -9.222 1.00 91.12 174 VAL A C 1
ATOM 1358 O O . VAL A 1 174 ? 16.837 -3.044 -8.298 1.00 91.12 174 VAL A O 1
ATOM 1361 N N . PRO A 1 175 ? 17.675 -2.741 -10.376 1.00 88.06 175 PRO A N 1
ATOM 1362 C CA . PRO A 1 175 ? 16.895 -1.530 -10.639 1.00 88.06 175 PRO A CA 1
ATOM 1363 C C . PRO A 1 175 ? 15.391 -1.725 -10.440 1.00 88.06 175 PRO A C 1
ATOM 1365 O O . PRO A 1 175 ? 14.746 -0.884 -9.810 1.00 88.06 175 PRO A O 1
ATOM 1368 N N . ARG A 1 176 ? 14.840 -2.853 -10.898 1.00 87.25 176 ARG A N 1
ATOM 1369 C CA . ARG A 1 176 ? 13.431 -3.193 -10.687 1.00 87.25 176 ARG A CA 1
ATOM 1370 C C . ARG A 1 176 ? 13.080 -3.355 -9.211 1.00 87.25 176 ARG A C 1
ATOM 1372 O O . ARG A 1 176 ? 12.109 -2.755 -8.759 1.00 87.25 176 ARG A O 1
ATOM 1379 N N . SER A 1 177 ? 13.855 -4.097 -8.427 1.00 92.25 177 SER A N 1
ATOM 1380 C CA . SER A 1 177 ? 13.542 -4.250 -6.997 1.00 92.25 177 SER A CA 1
ATOM 1381 C C . SER A 1 177 ? 13.659 -2.937 -6.228 1.00 92.25 177 SER A C 1
ATOM 1383 O O . SER A 1 177 ? 12.903 -2.705 -5.282 1.00 92.25 177 SER A O 1
ATOM 1385 N N . LEU A 1 178 ? 14.549 -2.038 -6.661 1.00 90.62 178 LEU A N 1
ATOM 1386 C CA . LEU A 1 178 ? 14.639 -0.691 -6.106 1.00 90.62 178 LEU A CA 1
ATOM 1387 C C . LEU A 1 178 ? 13.358 0.120 -6.369 1.00 90.62 178 LEU A C 1
ATOM 1389 O O . LEU A 1 178 ? 12.940 0.868 -5.486 1.00 90.62 178 LEU A O 1
ATOM 1393 N N . VAL A 1 179 ? 12.688 -0.072 -7.516 1.00 89.81 179 VAL A N 1
ATOM 1394 C CA . VAL A 1 179 ? 11.369 0.533 -7.799 1.00 89.81 179 VAL A CA 1
ATOM 1395 C C . VAL A 1 179 ? 10.367 0.160 -6.721 1.00 89.81 179 VAL A C 1
ATOM 1397 O O . VAL A 1 179 ? 9.724 1.035 -6.141 1.00 89.81 179 VAL A O 1
ATOM 1400 N N . PHE A 1 180 ? 10.256 -1.135 -6.431 1.00 92.06 180 PHE A N 1
ATOM 1401 C CA . PHE A 1 180 ? 9.309 -1.642 -5.446 1.00 92.06 180 PHE A CA 1
ATOM 1402 C C . PHE A 1 180 ? 9.658 -1.195 -4.026 1.00 92.06 180 PHE A C 1
ATOM 1404 O O . PHE A 1 180 ? 8.751 -0.869 -3.260 1.00 92.06 180 PHE A O 1
ATOM 1411 N N . ALA A 1 181 ? 10.944 -1.117 -3.678 1.00 94.88 181 ALA A N 1
ATOM 1412 C CA . ALA A 1 181 ? 11.387 -0.596 -2.387 1.00 94.88 181 ALA A CA 1
ATOM 1413 C C . ALA A 1 181 ? 11.029 0.893 -2.219 1.00 94.88 181 ALA A C 1
ATOM 1415 O O . ALA A 1 181 ? 10.395 1.265 -1.234 1.00 94.88 181 ALA A O 1
ATOM 1416 N N . VAL A 1 182 ? 11.357 1.741 -3.202 1.00 92.38 182 VAL A N 1
ATOM 1417 C CA . VAL A 1 182 ? 11.060 3.186 -3.162 1.00 92.38 182 VAL A CA 1
ATOM 1418 C C . VAL A 1 182 ? 9.553 3.442 -3.164 1.00 92.38 182 VAL A C 1
ATOM 1420 O O . VAL A 1 182 ? 9.071 4.278 -2.400 1.00 92.38 182 VAL A O 1
ATOM 1423 N N . PHE A 1 183 ? 8.796 2.702 -3.977 1.00 93.31 183 PHE A N 1
ATOM 1424 C CA . PHE A 1 183 ? 7.337 2.779 -3.984 1.00 93.31 183 PHE A CA 1
ATOM 1425 C C . PHE A 1 183 ? 6.743 2.342 -2.634 1.00 93.31 183 PHE A C 1
ATOM 1427 O O . PHE A 1 183 ? 5.867 3.017 -2.095 1.00 93.31 183 PHE A O 1
ATOM 1434 N N . GLY A 1 184 ? 7.262 1.262 -2.041 1.00 94.69 184 GLY A N 1
ATOM 1435 C CA . GLY A 1 184 ? 6.866 0.798 -0.710 1.00 94.69 184 GLY A CA 1
ATOM 1436 C C . GLY A 1 184 ? 7.156 1.817 0.390 1.00 94.69 184 GLY A C 1
ATOM 1437 O O . GLY A 1 184 ? 6.303 2.059 1.239 1.00 94.69 184 GLY A O 1
ATOM 1438 N N . PHE A 1 185 ? 8.313 2.470 0.343 1.00 95.69 185 PHE A N 1
ATOM 1439 C CA . PHE A 1 185 ? 8.686 3.501 1.305 1.00 95.69 185 PHE A CA 1
ATOM 1440 C C . PHE A 1 185 ? 7.816 4.758 1.174 1.00 95.69 185 PHE A C 1
ATOM 1442 O O . PHE A 1 185 ? 7.174 5.180 2.137 1.00 95.69 185 PHE A O 1
ATOM 1449 N N . LEU A 1 186 ? 7.776 5.358 -0.021 1.00 94.12 186 LEU A N 1
ATOM 1450 C CA . LEU A 1 186 ? 7.116 6.646 -0.235 1.00 94.12 186 LEU A CA 1
ATOM 1451 C C . LEU A 1 186 ? 5.597 6.510 -0.199 1.00 94.12 186 LEU A C 1
ATOM 1453 O O . LEU A 1 186 ? 4.930 7.203 0.567 1.00 94.12 186 LEU A O 1
ATOM 1457 N N . TYR A 1 187 ? 5.041 5.621 -1.021 1.00 94.56 187 TYR A N 1
ATOM 1458 C CA . TYR A 1 187 ? 3.597 5.515 -1.148 1.00 94.56 187 TYR A CA 1
ATOM 1459 C C . TYR A 1 187 ? 3.000 4.732 0.027 1.00 94.56 187 TYR A C 1
ATOM 1461 O O . TYR A 1 187 ? 2.267 5.306 0.831 1.00 94.56 187 TYR A O 1
ATOM 1469 N N . ASN A 1 188 ? 3.350 3.449 0.181 1.00 94.06 188 ASN A N 1
ATOM 1470 C CA . ASN A 1 188 ? 2.733 2.598 1.211 1.00 94.06 188 ASN A CA 1
ATOM 1471 C C . ASN A 1 188 ? 3.136 3.026 2.641 1.00 94.06 188 ASN A C 1
ATOM 1473 O O . ASN A 1 188 ? 2.359 2.881 3.583 1.00 94.06 188 ASN A O 1
ATOM 1477 N N . GLY A 1 189 ? 4.353 3.547 2.823 1.00 93.25 189 GLY A N 1
ATOM 1478 C CA . GLY A 1 189 ? 4.852 3.982 4.126 1.00 93.25 189 GLY A CA 1
ATOM 1479 C C . GLY A 1 189 ? 4.307 5.341 4.572 1.00 93.25 189 GLY A C 1
ATOM 1480 O O . GLY A 1 189 ? 3.856 5.470 5.711 1.00 93.25 189 GLY A O 1
ATOM 1481 N N . LEU A 1 190 ? 4.345 6.356 3.698 1.00 94.44 190 LEU A N 1
ATOM 1482 C CA . LEU A 1 190 ? 4.008 7.741 4.061 1.00 94.44 190 LEU A CA 1
ATOM 1483 C C . LEU A 1 190 ? 2.613 8.159 3.593 1.00 94.44 190 LEU A C 1
ATOM 1485 O O . LEU A 1 190 ? 1.799 8.594 4.407 1.00 94.44 190 LEU A O 1
ATOM 1489 N N . VAL A 1 191 ? 2.343 8.044 2.291 1.00 94.81 191 VAL A N 1
ATOM 1490 C CA . VAL A 1 191 ? 1.100 8.546 1.684 1.00 94.81 191 VAL A CA 1
ATOM 1491 C C . VAL A 1 191 ? -0.100 7.741 2.172 1.00 94.81 191 VAL A C 1
ATOM 1493 O O . VAL A 1 191 ? -1.076 8.314 2.649 1.00 94.81 191 VAL A O 1
ATOM 1496 N N . GLN A 1 192 ? -0.010 6.413 2.128 1.00 94.44 192 GLN A N 1
ATOM 1497 C CA . GLN A 1 192 ? -1.075 5.534 2.600 1.00 94.44 192 GLN A CA 1
ATOM 1498 C C . GLN A 1 192 ? -1.358 5.752 4.091 1.00 94.44 192 GLN A C 1
ATOM 1500 O O . GLN A 1 192 ? -2.520 5.857 4.471 1.00 94.44 192 GLN A O 1
ATOM 1505 N N . TRP A 1 193 ? -0.319 5.899 4.925 1.00 92.88 193 TRP A N 1
ATOM 1506 C CA . TRP A 1 193 ? -0.496 6.223 6.344 1.00 92.88 193 TRP A CA 1
ATOM 1507 C C . TRP A 1 193 ? -1.301 7.510 6.524 1.00 92.88 193 TRP A C 1
ATOM 1509 O O . TRP A 1 193 ? -2.246 7.533 7.304 1.00 92.88 193 TRP A O 1
ATOM 1519 N N . PHE A 1 194 ? -0.972 8.570 5.784 1.00 95.12 194 PHE A N 1
ATOM 1520 C CA . PHE A 1 194 ? -1.708 9.831 5.847 1.00 95.12 194 PHE A CA 1
ATOM 1521 C C . PHE A 1 194 ? -3.195 9.654 5.495 1.00 95.12 194 PHE A C 1
ATOM 1523 O O . PHE A 1 194 ? -4.060 10.083 6.257 1.00 95.12 194 PHE A O 1
ATOM 1530 N N . PHE A 1 195 ? -3.517 8.965 4.398 1.00 95.19 195 PHE A N 1
ATOM 1531 C CA . PHE A 1 195 ? -4.917 8.726 4.032 1.00 95.19 195 PHE A CA 1
ATOM 1532 C C . PHE A 1 195 ? -5.660 7.882 5.075 1.00 95.19 195 PHE A C 1
ATOM 1534 O O . PHE A 1 195 ? -6.761 8.238 5.488 1.00 95.19 195 PHE A O 1
ATOM 1541 N N . TYR A 1 196 ? -5.054 6.792 5.540 1.00 91.69 196 TYR A N 1
ATOM 1542 C CA . TYR A 1 196 ? -5.723 5.851 6.435 1.00 91.69 196 TYR A CA 1
ATOM 1543 C C . TYR A 1 196 ? -5.857 6.391 7.856 1.00 91.69 196 TYR A C 1
ATOM 1545 O O . TYR A 1 196 ? -6.900 6.248 8.484 1.00 91.69 196 TYR A O 1
ATOM 1553 N N . VAL A 1 197 ? -4.814 7.029 8.374 1.00 91.19 197 VAL A N 1
ATOM 1554 C CA . VAL A 1 197 ? -4.783 7.475 9.767 1.00 91.19 197 VAL A CA 1
ATOM 1555 C C . VAL A 1 197 ? -5.393 8.859 9.924 1.00 91.19 197 VAL A C 1
ATOM 1557 O O . VAL A 1 197 ? -6.108 9.089 10.894 1.00 91.19 197 VAL A O 1
ATOM 1560 N N . THR A 1 198 ? -5.150 9.779 8.989 1.00 92.56 198 THR A N 1
ATOM 1561 C CA . THR A 1 198 ? -5.661 11.152 9.098 1.00 92.56 198 THR A CA 1
ATOM 1562 C C . THR A 1 198 ? -7.039 11.284 8.461 1.00 92.56 198 THR A C 1
ATOM 1564 O O . THR A 1 198 ? -7.965 11.759 9.111 1.00 92.56 198 THR A O 1
ATOM 1567 N N . ILE A 1 199 ? -7.202 10.855 7.207 1.00 95.62 199 ILE A N 1
ATOM 1568 C CA . ILE A 1 199 ? -8.435 11.125 6.454 1.00 95.62 199 ILE A CA 1
ATOM 1569 C C . ILE A 1 199 ? -9.548 10.139 6.825 1.00 95.62 199 ILE A C 1
ATOM 1571 O O . ILE A 1 199 ? -10.652 10.577 7.147 1.00 95.62 199 ILE A O 1
ATOM 1575 N N . LEU A 1 200 ? -9.287 8.827 6.831 1.00 93.62 200 LEU A N 1
ATOM 1576 C CA . LEU A 1 200 ? -10.335 7.842 7.138 1.00 93.62 200 LEU A CA 1
ATOM 1577 C C . LEU A 1 200 ? -10.810 7.917 8.592 1.00 93.62 200 LEU A C 1
ATOM 1579 O O . LEU A 1 200 ? -12.009 7.784 8.827 1.00 93.62 200 LEU A O 1
ATOM 1583 N N . THR A 1 201 ? -9.920 8.184 9.552 1.00 92.19 201 THR A N 1
ATOM 1584 C CA . THR A 1 201 ? -10.312 8.377 10.961 1.00 92.19 201 THR A CA 1
ATOM 1585 C C . THR A 1 201 ? -11.185 9.620 11.138 1.00 92.19 201 THR A C 1
ATOM 1587 O O . THR A 1 201 ? -12.139 9.590 11.909 1.00 92.19 201 THR A O 1
ATOM 1590 N N . ALA A 1 202 ? -10.905 10.698 10.397 1.00 95.12 202 ALA A N 1
ATOM 1591 C CA . ALA A 1 202 ? -11.718 11.912 10.439 1.00 95.12 202 ALA A CA 1
ATOM 1592 C C . ALA A 1 202 ? -13.089 11.730 9.764 1.00 95.12 202 ALA A C 1
ATOM 1594 O O . ALA A 1 202 ? -14.091 12.242 10.255 1.00 95.12 202 ALA A O 1
ATOM 1595 N N . LEU A 1 203 ? -13.148 11.002 8.643 1.00 95.75 203 LEU A N 1
ATOM 1596 C CA . LEU A 1 203 ? -14.391 10.790 7.891 1.00 95.75 203 LEU A CA 1
ATOM 1597 C C . LEU A 1 203 ? -15.304 9.719 8.500 1.00 95.75 203 LEU A C 1
ATOM 1599 O O . LEU A 1 203 ? -16.517 9.777 8.304 1.00 95.75 203 LEU A O 1
ATOM 1603 N N . CYS A 1 204 ? -14.731 8.727 9.182 1.00 96.50 204 CYS A N 1
ATOM 1604 C CA . CYS A 1 204 ? -15.437 7.551 9.695 1.00 96.50 204 CYS A CA 1
ATOM 1605 C C . CYS A 1 204 ? -15.072 7.304 11.172 1.00 96.50 204 CYS A C 1
ATOM 1607 O O . CYS A 1 204 ? -14.432 6.294 11.486 1.00 96.50 204 CYS A O 1
ATOM 1609 N N . PRO A 1 205 ? -15.446 8.211 12.095 1.00 93.69 205 PRO A N 1
ATOM 1610 C CA . PRO A 1 205 ? -15.032 8.131 13.497 1.00 93.69 205 PRO A CA 1
ATOM 1611 C C . PRO A 1 205 ? -15.534 6.859 14.198 1.00 93.69 205 PRO A C 1
ATOM 1613 O O . PRO A 1 205 ? -14.845 6.317 15.060 1.00 93.69 205 PRO A O 1
ATOM 1616 N N . ARG A 1 206 ? -16.692 6.320 13.787 1.00 94.12 206 ARG A N 1
ATOM 1617 C CA . ARG A 1 206 ? -17.282 5.109 14.381 1.00 94.12 206 ARG A CA 1
ATOM 1618 C C . ARG A 1 206 ? -16.736 3.806 13.803 1.00 94.12 206 ARG A C 1
ATOM 1620 O O . ARG A 1 206 ? -17.047 2.728 14.300 1.00 94.12 206 ARG A O 1
ATOM 1627 N N . ALA A 1 207 ? -15.874 3.868 12.788 1.00 92.50 207 ALA A N 1
ATOM 1628 C CA . ALA A 1 207 ? -15.319 2.666 12.175 1.00 92.50 207 ALA A CA 1
ATOM 1629 C C . ALA A 1 207 ? -14.417 1.858 13.121 1.00 92.50 207 ALA A C 1
ATOM 1631 O O . ALA A 1 207 ? -14.184 0.676 12.864 1.00 92.50 207 ALA A O 1
ATOM 1632 N N . ILE A 1 208 ? -13.884 2.485 14.179 1.00 92.00 208 ILE A N 1
ATOM 1633 C CA . ILE A 1 208 ? -13.098 1.820 15.227 1.00 92.00 208 ILE A CA 1
ATOM 1634 C C . ILE A 1 208 ? -14.016 1.020 16.158 1.00 92.00 208 ILE A C 1
ATOM 1636 O O . ILE A 1 208 ? -13.733 -0.145 16.429 1.00 92.00 208 ILE A O 1
ATOM 1640 N N . GLU A 1 209 ? -15.121 1.623 16.600 1.00 95.00 209 GLU A N 1
ATOM 1641 C CA . GLU A 1 209 ? -16.145 0.964 17.422 1.00 95.00 209 GLU A CA 1
ATOM 1642 C C . GLU A 1 209 ? -16.712 -0.241 16.672 1.00 95.00 209 GLU A C 1
ATOM 1644 O O . GLU A 1 209 ? -16.585 -1.374 17.137 1.00 95.00 209 GLU A O 1
ATOM 1649 N N . PHE A 1 210 ? -17.170 -0.014 15.434 1.00 95.69 210 PHE A N 1
ATOM 1650 C CA . PHE A 1 210 ? -17.687 -1.068 14.568 1.00 95.69 210 PHE A CA 1
ATOM 1651 C C . PHE A 1 210 ? -16.668 -2.189 14.352 1.00 95.69 210 PHE A C 1
ATOM 1653 O O . PHE A 1 210 ? -17.052 -3.350 14.281 1.00 95.69 210 PHE A O 1
ATOM 1660 N N . ALA A 1 211 ? -15.362 -1.893 14.263 1.00 94.81 211 ALA A N 1
ATOM 1661 C CA . ALA A 1 211 ? -14.307 -2.904 14.111 1.00 94.81 211 ALA A CA 1
ATOM 1662 C C . ALA A 1 211 ? -14.287 -3.911 15.265 1.00 94.81 211 ALA A C 1
ATOM 1664 O O . ALA A 1 211 ? -14.090 -5.105 15.037 1.00 94.81 211 ALA A O 1
ATOM 1665 N N . ASN A 1 212 ? -14.469 -3.418 16.486 1.00 95.44 212 ASN A N 1
ATOM 1666 C CA . ASN A 1 212 ? -14.245 -4.175 17.710 1.00 95.44 212 ASN A CA 1
ATOM 1667 C C . ASN A 1 212 ? -15.511 -4.868 18.229 1.00 95.44 212 ASN A C 1
ATOM 1669 O O . ASN A 1 212 ? -15.417 -5.710 19.120 1.00 95.44 212 ASN A O 1
ATOM 1673 N N . GLU A 1 213 ? -16.676 -4.562 17.659 1.00 95.75 213 GLU A N 1
ATOM 1674 C CA . GLU A 1 213 ? -17.918 -5.261 17.974 1.00 95.75 213 GLU A CA 1
ATOM 1675 C C . GLU A 1 213 ? -17.872 -6.750 17.580 1.00 95.75 213 GLU A C 1
ATOM 1677 O O . GLU A 1 213 ? -17.243 -7.133 16.587 1.00 95.75 213 GLU A O 1
ATOM 1682 N N . PRO A 1 214 ? -18.557 -7.636 18.319 1.00 95.50 214 PRO A N 1
ATOM 1683 C CA . PRO A 1 214 ? -18.712 -9.022 17.899 1.00 95.50 214 PRO A CA 1
ATOM 1684 C C . PRO A 1 214 ? -19.603 -9.108 16.649 1.00 95.50 214 PRO A C 1
ATOM 1686 O O . PRO A 1 214 ? -20.529 -8.320 16.470 1.00 95.50 214 PRO A O 1
ATOM 1689 N N . PHE A 1 215 ? -19.364 -10.108 15.794 1.00 94.88 215 PHE A N 1
ATOM 1690 C CA . PHE A 1 215 ? -20.013 -10.228 14.476 1.00 94.88 215 PHE A CA 1
ATOM 1691 C C . PHE A 1 215 ? -21.550 -10.159 14.516 1.00 94.88 215 PHE A C 1
ATOM 1693 O O . PHE A 1 215 ? -22.164 -9.578 13.626 1.00 94.88 215 PHE A O 1
ATOM 1700 N N . HIS A 1 216 ? -22.177 -10.701 15.565 1.00 95.94 216 HIS A N 1
ATOM 1701 C CA . HIS A 1 216 ? -23.631 -10.645 15.721 1.00 95.94 216 HIS A CA 1
ATOM 1702 C C . HIS A 1 216 ? -24.163 -9.217 15.911 1.00 95.94 216 HIS A C 1
ATOM 1704 O O . HIS A 1 216 ? -25.212 -8.901 15.363 1.00 95.94 216 HIS A O 1
ATOM 1710 N N . MET A 1 217 ? -23.436 -8.346 16.618 1.00 96.88 217 MET A N 1
ATOM 1711 C CA . MET A 1 217 ? -23.822 -6.939 16.787 1.00 96.88 217 MET A CA 1
ATOM 1712 C C . MET A 1 217 ? -23.597 -6.145 15.499 1.00 96.88 217 MET A C 1
ATOM 1714 O O . MET A 1 217 ? -24.469 -5.379 15.095 1.00 96.88 217 MET A O 1
ATOM 1718 N N . LYS A 1 218 ? -22.502 -6.424 14.777 1.00 96.50 218 LYS A N 1
ATOM 1719 C CA . LYS A 1 218 ? -22.194 -5.766 13.495 1.00 96.50 218 LYS A CA 1
ATOM 1720 C C . LYS A 1 218 ? -23.292 -5.921 12.449 1.00 96.50 218 LYS A C 1
ATOM 1722 O O . LYS A 1 218 ? -23.508 -5.017 11.652 1.00 96.50 218 LYS A O 1
ATOM 1727 N N . MET A 1 219 ? -23.983 -7.064 12.438 1.00 95.88 219 MET A N 1
ATOM 1728 C CA . MET A 1 219 ? -25.103 -7.297 11.517 1.00 95.88 219 MET A CA 1
ATOM 1729 C C . MET A 1 219 ? -26.292 -6.362 11.776 1.00 95.88 219 MET A C 1
ATOM 1731 O O . MET A 1 219 ? -27.108 -6.157 10.879 1.00 95.88 219 MET A O 1
ATOM 1735 N N . HIS A 1 220 ? -26.389 -5.796 12.980 1.00 97.44 220 HIS A N 1
ATOM 1736 C CA . HIS A 1 220 ? -27.445 -4.871 13.374 1.00 97.44 220 HIS A CA 1
ATOM 1737 C C . HIS A 1 220 ? -26.982 -3.403 13.427 1.00 97.44 220 HIS A C 1
ATOM 1739 O O . HIS A 1 220 ? -27.833 -2.515 13.379 1.00 97.44 220 HIS A O 1
ATOM 1745 N N . ASP A 1 221 ? -25.673 -3.116 13.457 1.00 97.25 221 ASP A N 1
ATOM 1746 C CA . ASP A 1 221 ? -25.155 -1.742 13.393 1.00 97.25 221 ASP A CA 1
ATOM 1747 C C . ASP A 1 221 ? -25.118 -1.199 11.954 1.00 97.25 221 ASP A C 1
ATOM 1749 O O . ASP A 1 221 ? -24.097 -1.202 11.260 1.00 97.25 221 ASP A O 1
ATOM 1753 N N . THR A 1 222 ? -26.254 -0.662 11.504 1.00 97.38 222 THR A N 1
ATOM 1754 C CA . THR A 1 222 ? -26.370 -0.012 10.188 1.00 97.38 222 THR A CA 1
ATOM 1755 C C . THR A 1 222 ? -25.476 1.218 10.051 1.00 97.38 222 THR A C 1
ATOM 1757 O O . THR A 1 222 ? -25.105 1.585 8.935 1.00 97.38 222 THR A O 1
ATOM 1760 N N . THR A 1 223 ? -25.134 1.878 11.161 1.00 97.38 223 THR A N 1
ATOM 1761 C CA . THR A 1 223 ? -24.333 3.107 11.119 1.00 97.38 223 THR A CA 1
ATOM 1762 C C . THR A 1 223 ? -22.861 2.776 10.920 1.00 97.38 223 THR A C 1
ATOM 1764 O O . THR A 1 223 ? -22.225 3.349 10.036 1.00 97.38 223 THR A O 1
ATOM 1767 N N . GLY A 1 224 ? -22.335 1.808 11.672 1.00 96.38 224 GLY A N 1
ATOM 1768 C CA . GLY A 1 224 ? -20.986 1.290 11.471 1.00 96.38 224 GLY A CA 1
ATOM 1769 C C . GLY A 1 224 ? -20.811 0.617 10.108 1.00 96.38 224 GLY A C 1
ATOM 1770 O O . GLY A 1 224 ? -19.799 0.842 9.442 1.00 96.38 224 GLY A O 1
ATOM 1771 N N . ALA A 1 225 ? -21.830 -0.101 9.620 1.00 97.38 225 ALA A N 1
ATOM 1772 C CA . ALA A 1 225 ? -21.828 -0.657 8.266 1.00 97.38 225 ALA A CA 1
ATOM 1773 C C . ALA A 1 225 ? -21.758 0.434 7.178 1.00 97.38 225 ALA A C 1
ATOM 1775 O O . ALA A 1 225 ? -21.052 0.271 6.180 1.00 97.38 225 ALA A O 1
ATOM 1776 N N . MET A 1 226 ? -22.444 1.567 7.371 1.00 97.38 226 MET A N 1
ATOM 1777 C CA . MET A 1 226 ? -22.348 2.714 6.464 1.00 97.38 226 MET A CA 1
ATOM 1778 C C . MET A 1 226 ? -20.943 3.332 6.485 1.00 97.38 226 MET A C 1
ATOM 1780 O O . MET A 1 226 ? -20.411 3.659 5.424 1.00 97.38 226 MET A O 1
ATOM 1784 N N . ASP A 1 227 ? -20.325 3.482 7.657 1.00 97.50 227 ASP A N 1
ATOM 1785 C CA . ASP A 1 227 ? -18.954 3.991 7.766 1.00 97.50 227 ASP A CA 1
ATOM 1786 C C . ASP A 1 227 ? -17.938 3.035 7.125 1.00 97.50 227 ASP A C 1
ATOM 1788 O O . ASP A 1 227 ? -17.069 3.485 6.381 1.00 97.50 227 ASP A O 1
ATOM 1792 N N . LEU A 1 228 ? -18.098 1.718 7.289 1.00 96.88 228 LEU A N 1
ATOM 1793 C CA . LEU A 1 228 ? -17.309 0.727 6.552 1.00 96.88 228 LEU A CA 1
ATOM 1794 C C . LEU A 1 228 ? -17.475 0.899 5.038 1.00 96.88 228 LEU A C 1
ATOM 1796 O O . LEU A 1 228 ? -16.483 0.943 4.311 1.00 96.88 228 LEU A O 1
ATOM 1800 N N . ALA A 1 229 ? -18.711 1.040 4.551 1.00 97.88 229 ALA A N 1
ATOM 1801 C CA . ALA A 1 229 ? -18.969 1.246 3.128 1.00 97.88 229 ALA A CA 1
ATOM 1802 C C . ALA A 1 229 ? -18.301 2.530 2.606 1.00 97.88 229 ALA A C 1
ATOM 1804 O O . ALA A 1 229 ? -17.732 2.522 1.514 1.00 97.88 229 ALA A O 1
ATOM 1805 N N . LYS A 1 230 ? -18.296 3.618 3.390 1.00 97.38 230 LYS A N 1
ATOM 1806 C CA . LYS A 1 230 ? -17.557 4.846 3.052 1.00 97.38 230 LYS A CA 1
ATOM 1807 C C . LYS A 1 230 ? -16.053 4.595 2.958 1.00 97.38 230 LYS A C 1
ATOM 1809 O O . LYS A 1 230 ? -15.443 5.081 2.010 1.00 97.38 230 LYS A O 1
ATOM 1814 N N . GLN A 1 231 ? -15.466 3.839 3.891 1.00 97.19 231 GLN A N 1
ATOM 1815 C CA . GLN A 1 231 ? -14.036 3.505 3.863 1.00 97.19 231 GLN A CA 1
ATOM 1816 C C . GLN A 1 231 ? -13.668 2.716 2.603 1.00 97.19 231 GLN A C 1
ATOM 1818 O O . GLN A 1 231 ? -12.769 3.130 1.873 1.00 97.19 231 GLN A O 1
ATOM 1823 N N . VAL A 1 232 ? -14.414 1.647 2.298 1.00 97.94 232 VAL A N 1
ATOM 1824 C CA . VAL A 1 232 ? -14.202 0.822 1.094 1.00 97.94 232 VAL A CA 1
ATOM 1825 C C . VAL A 1 232 ? -14.339 1.663 -0.175 1.00 97.94 232 VAL A C 1
ATOM 1827 O O . VAL A 1 232 ? -13.502 1.573 -1.075 1.00 97.94 232 VAL A O 1
ATOM 1830 N N . CYS A 1 233 ? -15.373 2.506 -0.247 1.00 97.94 233 CYS A N 1
ATOM 1831 C CA . CYS A 1 233 ? -15.611 3.353 -1.408 1.00 97.94 233 CYS A CA 1
ATO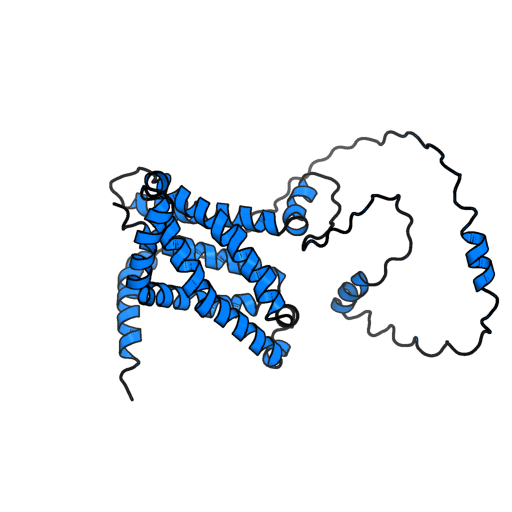M 1832 C C . CYS A 1 233 ? -14.528 4.422 -1.587 1.00 97.94 233 CYS A C 1
ATOM 1834 O O . CYS A 1 233 ? -14.074 4.645 -2.709 1.00 97.94 233 CYS A O 1
ATOM 1836 N N . LEU A 1 234 ? -14.100 5.083 -0.508 1.00 97.44 234 LEU A N 1
ATOM 1837 C CA . LEU A 1 234 ? -13.047 6.092 -0.590 1.00 97.44 234 LEU A CA 1
ATOM 1838 C C . LEU A 1 234 ? -11.724 5.457 -1.023 1.00 97.44 234 LEU A C 1
ATOM 1840 O O . LEU A 1 234 ? -11.051 5.999 -1.899 1.00 97.44 234 LEU A O 1
ATOM 1844 N N . ASP A 1 235 ? -11.376 4.301 -0.461 1.00 97.44 235 ASP A N 1
ATOM 1845 C CA . ASP A 1 235 ? -10.130 3.625 -0.802 1.00 97.44 235 ASP A CA 1
ATOM 1846 C C . ASP A 1 235 ? -10.113 3.170 -2.267 1.00 97.44 235 ASP A C 1
ATOM 1848 O O . ASP A 1 235 ? -9.208 3.523 -3.023 1.00 97.44 235 ASP A O 1
ATOM 1852 N N . ASN A 1 236 ? -11.174 2.503 -2.725 1.00 97.50 236 ASN A N 1
ATOM 1853 C CA . ASN A 1 236 ? -11.197 1.905 -4.060 1.00 97.50 236 ASN A CA 1
ATOM 1854 C C . ASN A 1 236 ? -11.533 2.884 -5.188 1.00 97.50 236 ASN A C 1
ATOM 1856 O O . ASN A 1 236 ? -11.011 2.730 -6.292 1.00 97.50 236 ASN A O 1
ATOM 1860 N N . PHE A 1 237 ? -12.411 3.864 -4.963 1.00 97.94 237 PHE A N 1
ATOM 1861 C CA . PHE A 1 237 ? -12.867 4.761 -6.033 1.00 97.94 237 PHE A CA 1
ATOM 1862 C C . PHE A 1 237 ? -12.165 6.114 -6.031 1.00 97.94 237 PHE A C 1
ATOM 1864 O O . PHE A 1 237 ? -12.146 6.774 -7.068 1.00 97.94 237 PHE A O 1
ATOM 1871 N N . VAL A 1 238 ? -11.577 6.529 -4.904 1.00 97.38 238 VAL A N 1
ATOM 1872 C CA . VAL A 1 238 ? -10.885 7.820 -4.810 1.00 97.38 238 VAL A CA 1
ATOM 1873 C C . VAL A 1 238 ? -9.381 7.624 -4.682 1.00 97.38 238 VAL A C 1
ATOM 1875 O O . VAL A 1 238 ? -8.631 8.050 -5.559 1.00 97.38 238 VAL A O 1
ATOM 1878 N N . ILE A 1 239 ? -8.927 6.954 -3.624 1.00 97.06 239 ILE A N 1
ATOM 1879 C CA . ILE A 1 239 ? -7.495 6.822 -3.334 1.00 97.06 239 ILE A CA 1
ATOM 1880 C C . ILE A 1 239 ? -6.819 5.959 -4.402 1.00 97.06 239 ILE A C 1
ATOM 1882 O O . ILE A 1 239 ? -5.828 6.387 -4.995 1.00 97.06 239 ILE A O 1
ATOM 1886 N N . ALA A 1 240 ? -7.373 4.790 -4.726 1.00 96.56 240 ALA A N 1
ATOM 1887 C CA . ALA A 1 240 ? -6.791 3.907 -5.728 1.00 96.56 240 ALA A CA 1
ATOM 1888 C C . ALA A 1 240 ? -6.756 4.562 -7.125 1.00 96.56 240 ALA A C 1
ATOM 1890 O O . ALA A 1 240 ? -5.715 4.593 -7.786 1.00 96.56 240 ALA A O 1
ATOM 1891 N N . VAL A 1 241 ? -7.875 5.153 -7.554 1.00 97.38 241 VAL A N 1
ATOM 1892 C CA . VAL A 1 241 ? -8.022 5.737 -8.898 1.00 97.38 241 VAL A CA 1
ATOM 1893 C C . VAL A 1 241 ? -7.188 7.011 -9.066 1.00 97.38 241 VAL A C 1
ATOM 1895 O O . VAL A 1 241 ? -6.534 7.184 -10.095 1.00 97.38 241 VAL A O 1
ATOM 1898 N N . PHE A 1 242 ? -7.203 7.924 -8.094 1.00 97.62 242 PHE A N 1
ATOM 1899 C CA . PHE A 1 242 ? -6.605 9.253 -8.267 1.00 97.62 242 PHE A CA 1
ATOM 1900 C C . PHE A 1 242 ? -5.238 9.415 -7.610 1.00 97.62 242 PHE A C 1
ATOM 1902 O O . PHE A 1 242 ? -4.525 10.359 -7.946 1.00 97.62 242 PHE A O 1
ATOM 1909 N N . VAL A 1 243 ? -4.842 8.511 -6.711 1.00 96.56 243 VAL A N 1
ATOM 1910 C CA . VAL A 1 243 ? -3.572 8.618 -5.981 1.00 96.56 243 VAL A CA 1
ATOM 1911 C C . VAL A 1 243 ? -2.674 7.419 -6.272 1.00 96.56 243 VAL A C 1
ATOM 1913 O O . VAL A 1 243 ? -1.574 7.611 -6.795 1.00 96.56 243 VAL A O 1
ATOM 1916 N N . TYR A 1 244 ? -3.132 6.194 -5.998 1.00 96.56 244 TYR A N 1
ATOM 1917 C CA . TYR A 1 244 ? -2.318 4.976 -6.107 1.00 96.56 244 TYR A CA 1
ATOM 1918 C C . TYR A 1 244 ? -1.761 4.778 -7.515 1.00 96.56 244 TYR A C 1
ATOM 1920 O O . TYR A 1 244 ? -0.543 4.778 -7.717 1.00 96.56 244 TYR A O 1
ATOM 1928 N N . TRP A 1 245 ? -2.652 4.642 -8.499 1.00 96.00 245 TRP A N 1
ATOM 1929 C CA . TRP A 1 245 ? -2.254 4.319 -9.862 1.00 96.00 245 TRP A CA 1
ATOM 1930 C C . TRP A 1 245 ? -1.427 5.429 -10.523 1.00 96.00 245 TRP A C 1
ATOM 1932 O O . TRP A 1 245 ? -0.349 5.117 -11.034 1.00 96.00 245 TRP A O 1
ATOM 1942 N N . PRO A 1 246 ? -1.821 6.719 -10.475 1.00 96.44 246 PRO A N 1
ATOM 1943 C CA . PRO A 1 246 ? -0.970 7.802 -10.963 1.00 96.44 246 PRO A CA 1
ATOM 1944 C C . PRO A 1 246 ? 0.429 7.783 -10.344 1.00 96.44 246 PRO A C 1
ATOM 1946 O O . PRO A 1 246 ? 1.416 7.855 -11.076 1.00 96.44 246 PRO A O 1
ATOM 1949 N N . THR A 1 247 ? 0.531 7.610 -9.020 1.00 95.19 247 THR A N 1
ATOM 1950 C CA . THR A 1 247 ? 1.833 7.532 -8.342 1.00 95.19 247 THR A CA 1
ATOM 1951 C C . THR A 1 247 ? 2.652 6.356 -8.860 1.00 95.19 247 THR A C 1
ATOM 1953 O O . THR A 1 247 ? 3.815 6.540 -9.208 1.00 95.19 247 THR A O 1
ATOM 1956 N N . PHE A 1 248 ? 2.048 5.172 -8.997 1.00 93.88 248 PHE A N 1
ATOM 1957 C CA . PHE A 1 248 ? 2.724 3.984 -9.518 1.00 93.88 248 PHE A CA 1
ATOM 1958 C C . PHE A 1 248 ? 3.313 4.216 -10.916 1.00 93.88 248 PHE A C 1
ATOM 1960 O O . PHE A 1 248 ? 4.494 3.947 -11.144 1.00 93.88 248 PHE A O 1
ATOM 1967 N N . TYR A 1 249 ? 2.531 4.777 -11.841 1.00 94.31 249 TYR A N 1
ATOM 1968 C CA . TYR A 1 249 ? 2.997 5.064 -13.200 1.00 94.31 249 TYR A CA 1
ATOM 1969 C C . TYR A 1 249 ? 4.108 6.120 -13.229 1.00 94.31 249 TYR A C 1
ATOM 1971 O O . TYR A 1 249 ? 5.080 5.964 -13.970 1.00 94.31 249 TYR A O 1
ATOM 1979 N N . VAL A 1 250 ? 4.014 7.171 -12.409 1.00 95.12 250 VAL A N 1
ATOM 1980 C CA . VAL A 1 250 ? 5.071 8.191 -12.307 1.00 95.12 250 VAL A CA 1
ATOM 1981 C C . VAL A 1 250 ? 6.354 7.601 -11.728 1.00 95.12 250 VAL A C 1
ATOM 1983 O O . VAL A 1 250 ? 7.429 7.838 -12.278 1.00 95.12 250 VAL A O 1
ATOM 1986 N N . THR A 1 251 ? 6.261 6.799 -10.663 1.00 91.88 251 THR A N 1
ATOM 1987 C CA . THR A 1 251 ? 7.412 6.106 -10.073 1.00 91.88 251 THR A CA 1
ATOM 1988 C C . THR A 1 251 ? 8.056 5.167 -11.092 1.00 91.88 251 THR A C 1
ATOM 1990 O O . THR A 1 251 ? 9.273 5.197 -11.263 1.00 91.88 251 THR A O 1
ATOM 1993 N N . ARG A 1 252 ? 7.260 4.408 -11.853 1.00 88.94 252 ARG A N 1
ATOM 1994 C CA . ARG A 1 252 ? 7.766 3.540 -12.925 1.00 88.94 252 ARG A CA 1
ATOM 1995 C C . ARG A 1 252 ? 8.584 4.313 -13.964 1.00 88.94 252 ARG A C 1
ATOM 1997 O O . ARG A 1 252 ? 9.701 3.916 -14.285 1.00 88.94 252 ARG A O 1
ATOM 2004 N N . GLU A 1 253 ? 8.067 5.434 -14.471 1.00 93.44 253 GLU A N 1
ATOM 2005 C CA . GLU A 1 253 ? 8.797 6.256 -15.450 1.00 93.44 253 GLU A CA 1
ATOM 2006 C C . GLU A 1 253 ? 10.041 6.925 -14.852 1.00 93.44 253 GLU A C 1
ATOM 2008 O O . GLU A 1 253 ? 11.058 7.053 -15.539 1.00 93.44 253 GLU A O 1
ATOM 2013 N N . LEU A 1 254 ? 9.993 7.305 -13.570 1.00 90.62 254 LEU A N 1
ATOM 2014 C CA . LEU A 1 254 ? 11.135 7.875 -12.855 1.00 90.62 254 LEU A CA 1
ATOM 2015 C C . LEU A 1 254 ? 12.314 6.898 -12.826 1.00 90.62 254 LEU A C 1
ATOM 2017 O O . LEU A 1 254 ? 13.458 7.287 -13.061 1.00 90.62 254 LEU A O 1
ATOM 2021 N N . LEU A 1 255 ? 12.033 5.617 -12.614 1.00 86.00 255 LEU A N 1
ATOM 2022 C CA . LEU A 1 255 ? 13.055 4.579 -12.521 1.00 86.00 255 LEU A CA 1
ATOM 2023 C C . LEU A 1 255 ? 13.525 4.066 -13.888 1.00 86.00 255 LEU A C 1
ATOM 2025 O O . LEU A 1 255 ? 14.705 3.753 -14.035 1.00 86.00 255 LEU A O 1
ATOM 2029 N N . ASN A 1 256 ? 12.688 4.140 -14.927 1.00 87.31 256 ASN A N 1
ATOM 2030 C CA . ASN A 1 256 ? 13.052 3.841 -16.322 1.00 87.31 256 ASN A CA 1
ATOM 2031 C C . ASN A 1 256 ? 13.849 4.985 -16.995 1.00 87.31 256 ASN A C 1
ATOM 2033 O O . ASN A 1 256 ? 13.556 5.448 -18.103 1.00 87.31 256 ASN A O 1
ATOM 2037 N N . GLY A 1 257 ? 14.865 5.498 -16.299 1.00 85.75 257 GLY A N 1
ATOM 2038 C CA . GLY A 1 257 ? 15.716 6.596 -16.764 1.00 85.75 257 GLY A CA 1
ATOM 2039 C C . GLY A 1 257 ? 15.101 7.989 -16.601 1.00 85.75 257 GLY A C 1
ATOM 2040 O O . GLY A 1 257 ? 15.648 8.966 -17.119 1.00 85.75 257 GLY A O 1
ATOM 2041 N N . GLY A 1 258 ? 13.973 8.111 -15.899 1.00 84.06 258 GLY A N 1
ATOM 2042 C CA . GLY A 1 258 ? 13.379 9.396 -15.544 1.00 84.06 258 GLY A CA 1
ATOM 2043 C C . GLY A 1 258 ? 14.220 10.193 -14.544 1.00 84.06 258 GLY A C 1
ATOM 2044 O O . GLY A 1 258 ? 14.272 11.408 -14.665 1.00 84.06 258 GLY A O 1
ATOM 2045 N N . PHE A 1 259 ? 14.989 9.557 -13.651 1.00 86.56 259 PHE A N 1
ATOM 2046 C CA . PHE A 1 259 ? 15.889 10.265 -12.724 1.00 86.56 259 PHE A CA 1
ATOM 2047 C C . PHE A 1 259 ? 16.893 11.178 -13.438 1.00 86.56 259 PHE A C 1
ATOM 2049 O O . PHE A 1 259 ? 17.149 12.284 -12.974 1.00 86.56 259 PHE A O 1
ATOM 2056 N N . ARG A 1 260 ? 17.412 10.761 -14.602 1.00 91.38 260 ARG A N 1
ATOM 2057 C CA . ARG A 1 260 ? 18.317 11.587 -15.425 1.00 91.38 260 ARG A CA 1
ATOM 2058 C C . ARG A 1 260 ? 17.590 12.709 -16.172 1.00 91.38 260 ARG A C 1
ATOM 2060 O O . ARG A 1 260 ? 18.205 13.710 -16.513 1.00 91.38 260 ARG A O 1
ATOM 2067 N N . ARG A 1 261 ? 16.298 12.522 -16.458 1.00 94.25 261 ARG A N 1
ATOM 2068 C CA . ARG A 1 261 ? 15.455 13.434 -17.254 1.00 94.25 261 ARG A CA 1
ATOM 2069 C C . ARG A 1 261 ? 14.570 14.353 -16.398 1.00 94.25 261 ARG A C 1
ATOM 2071 O O . ARG A 1 261 ? 13.951 15.268 -16.931 1.00 94.25 261 ARG A O 1
ATOM 2078 N N . GLY A 1 262 ? 14.516 14.118 -15.087 1.00 94.88 262 GLY A N 1
ATOM 2079 C CA . GLY A 1 262 ? 13.738 14.868 -14.105 1.00 94.88 262 GLY A CA 1
ATOM 2080 C C . GLY A 1 262 ? 12.345 14.292 -13.802 1.00 94.88 262 GLY A C 1
ATOM 2081 O O . GLY A 1 262 ? 11.756 13.518 -14.564 1.00 94.88 262 GLY A O 1
ATOM 2082 N N . LEU A 1 263 ? 11.780 14.725 -12.669 1.00 93.81 263 LEU A N 1
ATOM 2083 C CA . LEU A 1 263 ? 10.443 14.324 -12.207 1.00 93.81 263 LEU A CA 1
ATOM 2084 C C . LEU A 1 263 ? 9.340 14.749 -13.188 1.00 93.81 263 LEU A C 1
ATOM 2086 O O . LEU A 1 263 ? 8.444 13.964 -13.487 1.00 93.81 263 LEU A O 1
ATOM 2090 N N . TRP A 1 264 ? 9.437 15.959 -13.747 1.00 96.50 264 TRP A N 1
ATOM 2091 C CA . TRP A 1 264 ? 8.452 16.476 -14.700 1.00 96.50 264 TRP A CA 1
ATOM 2092 C C . TRP A 1 264 ? 8.331 15.607 -15.956 1.00 96.50 264 TRP A C 1
ATOM 2094 O O . TRP A 1 264 ? 7.226 15.332 -16.423 1.00 96.50 264 TRP A O 1
ATOM 2104 N N . PHE A 1 265 ? 9.461 15.110 -16.470 1.00 96.12 265 PHE A N 1
ATOM 2105 C CA . PHE A 1 265 ? 9.469 14.166 -17.584 1.00 96.12 265 PHE A CA 1
ATOM 2106 C C . PHE A 1 265 ? 8.708 12.881 -17.226 1.00 96.12 265 PHE A C 1
ATOM 2108 O O . PHE A 1 265 ? 7.924 12.374 -18.026 1.00 96.12 265 PHE A O 1
ATOM 2115 N N . SER A 1 266 ? 8.896 12.377 -16.009 1.00 95.81 266 SER A N 1
ATOM 2116 C CA . SER A 1 266 ? 8.246 11.154 -15.527 1.00 95.81 266 SER A CA 1
ATOM 2117 C C . SER A 1 266 ? 6.733 11.338 -15.371 1.00 95.81 266 SER A C 1
ATOM 2119 O O . SER A 1 266 ? 5.968 10.474 -15.788 1.00 95.81 266 SER A O 1
ATOM 2121 N N . ILE A 1 267 ? 6.287 12.499 -14.877 1.00 96.62 267 ILE A N 1
ATOM 2122 C CA . ILE A 1 267 ? 4.862 12.859 -14.795 1.00 96.62 267 ILE A CA 1
ATOM 2123 C C . ILE A 1 267 ? 4.243 12.953 -16.192 1.00 96.62 267 ILE A C 1
ATOM 2125 O O . ILE A 1 267 ? 3.225 12.315 -16.465 1.00 96.62 267 ILE A O 1
ATOM 2129 N N . ARG A 1 268 ? 4.888 13.699 -17.099 1.00 97.44 268 ARG A N 1
ATOM 2130 C CA . ARG A 1 268 ? 4.394 13.926 -18.464 1.00 97.44 268 ARG A CA 1
ATOM 2131 C C . ARG A 1 268 ? 4.206 12.626 -19.249 1.00 97.44 268 ARG A C 1
ATOM 2133 O O . ARG A 1 268 ? 3.298 12.556 -20.069 1.00 97.44 268 ARG A O 1
ATOM 2140 N N . ASN A 1 269 ? 5.039 11.615 -19.005 1.00 97.00 269 ASN A N 1
ATOM 2141 C CA . ASN A 1 269 ? 4.946 10.323 -19.690 1.00 97.00 269 ASN A CA 1
ATOM 2142 C C . ASN A 1 269 ? 4.126 9.277 -18.922 1.00 97.00 269 ASN A C 1
ATOM 2144 O O . ASN A 1 269 ? 3.479 8.439 -19.546 1.00 97.00 269 ASN A O 1
ATOM 2148 N N . GLY A 1 270 ? 4.132 9.317 -17.588 1.00 95.88 270 GLY A N 1
ATOM 2149 C CA . GLY A 1 270 ? 3.448 8.338 -16.742 1.00 95.88 270 GLY A CA 1
ATOM 2150 C C . GLY A 1 270 ? 1.932 8.509 -16.743 1.00 95.88 270 GLY A C 1
ATOM 2151 O O . GLY A 1 270 ? 1.204 7.531 -16.900 1.00 95.88 270 GLY A O 1
ATOM 2152 N N . ILE A 1 271 ? 1.438 9.747 -16.640 1.00 97.94 271 ILE A N 1
ATOM 2153 C CA . ILE A 1 271 ? -0.006 10.013 -16.546 1.00 97.94 271 ILE A CA 1
ATOM 2154 C C . ILE A 1 271 ? -0.778 9.585 -17.809 1.00 97.94 271 ILE A C 1
ATOM 2156 O O . ILE A 1 271 ? -1.789 8.898 -17.661 1.00 97.94 271 ILE A O 1
ATOM 2160 N N . PRO A 1 272 ? -0.330 9.880 -19.048 1.00 98.06 272 PRO A N 1
ATOM 2161 C CA . PRO A 1 272 ? -1.018 9.384 -20.242 1.00 98.06 272 PRO A CA 1
ATOM 2162 C C . PRO A 1 272 ? -1.080 7.853 -20.312 1.00 98.06 272 PRO A C 1
ATOM 2164 O O . PRO A 1 272 ? -2.111 7.303 -20.696 1.00 98.06 272 PRO A O 1
ATOM 2167 N N . LYS A 1 273 ? -0.011 7.160 -19.889 1.00 96.25 273 LYS A N 1
ATOM 2168 C CA . LYS A 1 273 ? 0.020 5.690 -19.815 1.00 96.25 273 LYS A CA 1
ATOM 2169 C C . LYS A 1 273 ? -1.002 5.161 -18.810 1.00 96.25 273 LYS A C 1
ATOM 2171 O O . LYS A 1 273 ? -1.681 4.181 -19.108 1.00 96.25 273 LYS A O 1
ATOM 2176 N N . TYR A 1 274 ? -1.155 5.824 -17.662 1.00 96.81 274 TYR A N 1
ATOM 2177 C CA . TYR A 1 274 ? -2.211 5.484 -16.713 1.00 96.81 274 TYR A CA 1
ATOM 2178 C C . TYR A 1 274 ? -3.599 5.675 -17.330 1.00 96.81 274 TYR A C 1
ATOM 2180 O O . TYR A 1 274 ? -4.393 4.744 -17.316 1.00 96.81 274 TYR A O 1
ATOM 2188 N N . ILE A 1 275 ? -3.885 6.835 -17.931 1.00 97.88 275 ILE A N 1
ATOM 2189 C CA . ILE A 1 275 ? -5.205 7.128 -18.516 1.00 97.88 275 ILE A CA 1
ATOM 2190 C C . ILE A 1 275 ? -5.600 6.069 -19.558 1.00 97.88 275 ILE A C 1
ATOM 2192 O O . ILE A 1 275 ? -6.749 5.630 -19.584 1.00 97.88 275 ILE A O 1
ATOM 2196 N N . GLN A 1 276 ? -4.645 5.613 -20.374 1.00 97.31 276 GLN A N 1
ATOM 2197 C CA . GLN A 1 276 ? -4.866 4.549 -21.359 1.00 97.31 276 GLN A CA 1
ATOM 2198 C C . GLN A 1 276 ? -5.219 3.199 -20.715 1.00 97.31 276 GLN A C 1
ATOM 2200 O O . GLN A 1 276 ? -6.076 2.482 -21.229 1.00 97.31 276 GLN A O 1
ATOM 2205 N N . ASN A 1 277 ? -4.596 2.862 -19.584 1.00 95.94 277 ASN A N 1
ATOM 2206 C CA . ASN A 1 277 ? -4.782 1.584 -18.888 1.00 95.94 277 ASN A CA 1
ATOM 2207 C C . ASN A 1 277 ? -5.792 1.647 -17.730 1.00 95.94 277 ASN A C 1
ATOM 2209 O O . ASN A 1 277 ? -6.077 0.624 -17.108 1.00 95.94 277 ASN A O 1
ATOM 2213 N N . MET A 1 278 ? -6.370 2.822 -17.464 1.00 96.88 278 MET A N 1
ATOM 2214 C CA . MET A 1 278 ? -7.144 3.122 -16.259 1.00 96.88 278 MET A CA 1
ATOM 2215 C C . MET A 1 278 ? -8.256 2.106 -16.007 1.00 96.88 278 MET A C 1
ATOM 2217 O O . MET A 1 278 ? -8.433 1.662 -14.878 1.00 96.88 278 MET A O 1
ATOM 2221 N N . LYS A 1 279 ? -9.005 1.711 -17.041 1.00 97.06 279 LYS A N 1
ATOM 2222 C CA . LYS A 1 279 ? -10.109 0.752 -16.881 1.00 97.06 279 LYS A CA 1
ATOM 2223 C C . LYS A 1 279 ? -9.601 -0.633 -16.489 1.00 97.06 279 LYS A C 1
ATOM 2225 O O . LYS A 1 279 ? -10.101 -1.208 -15.531 1.00 97.06 279 LYS A O 1
ATOM 2230 N N . THR A 1 280 ? -8.612 -1.151 -17.212 1.00 96.31 280 THR A N 1
ATOM 2231 C CA . THR A 1 280 ? -8.067 -2.494 -16.979 1.00 96.31 280 THR A CA 1
ATOM 2232 C C . THR A 1 280 ? -7.419 -2.588 -15.603 1.00 96.31 280 THR A C 1
ATOM 2234 O O . THR A 1 280 ? -7.722 -3.507 -14.849 1.00 96.31 280 THR A O 1
ATOM 2237 N N . ASP A 1 281 ? -6.596 -1.603 -15.247 1.00 95.69 281 ASP A N 1
ATOM 2238 C CA . ASP A 1 281 ? -5.884 -1.584 -13.970 1.00 95.69 281 ASP A CA 1
ATOM 2239 C C . ASP A 1 281 ? -6.840 -1.444 -12.782 1.00 95.69 281 ASP A C 1
ATOM 2241 O O . ASP A 1 281 ? -6.729 -2.197 -11.815 1.00 95.69 281 ASP A O 1
ATOM 2245 N N . ASN A 1 282 ? -7.831 -0.547 -12.861 1.00 96.75 282 ASN A N 1
ATOM 2246 C CA . ASN A 1 282 ? -8.805 -0.394 -11.780 1.00 96.75 282 ASN A CA 1
ATOM 2247 C C . ASN A 1 282 ? -9.736 -1.605 -11.656 1.00 96.75 282 ASN A C 1
ATOM 2249 O O . ASN A 1 282 ? -10.051 -1.986 -10.537 1.00 96.75 282 ASN A O 1
ATOM 2253 N N . LEU A 1 283 ? -10.131 -2.263 -12.753 1.00 96.94 283 LEU A N 1
ATOM 2254 C CA . LEU A 1 283 ? -10.927 -3.495 -12.671 1.00 96.94 283 LEU A CA 1
ATOM 2255 C C . LEU A 1 283 ? -10.159 -4.625 -11.982 1.00 96.94 283 LEU A C 1
ATOM 2257 O O . LEU A 1 283 ? -10.713 -5.309 -11.122 1.00 96.94 283 LEU A O 1
ATOM 2261 N N . VAL A 1 284 ? -8.879 -4.800 -12.323 1.00 95.94 284 VAL A N 1
ATOM 2262 C CA . VAL A 1 284 ? -8.016 -5.782 -11.655 1.00 95.94 284 VAL A CA 1
ATOM 2263 C C . VAL A 1 284 ? -7.835 -5.406 -10.181 1.00 95.94 284 VAL A C 1
ATOM 2265 O O . VAL A 1 284 ? -7.997 -6.269 -9.319 1.00 95.94 284 VAL A O 1
ATOM 2268 N N . ASN A 1 285 ? -7.607 -4.124 -9.875 1.00 96.31 285 ASN A N 1
ATOM 2269 C CA . ASN A 1 285 ? -7.520 -3.632 -8.500 1.00 96.31 285 ASN A CA 1
ATOM 2270 C C . ASN A 1 285 ? -8.792 -3.942 -7.702 1.00 96.31 285 ASN A C 1
ATOM 2272 O O . ASN A 1 285 ? -8.716 -4.569 -6.654 1.00 96.31 285 ASN A O 1
ATOM 2276 N N . TRP A 1 286 ? -9.960 -3.563 -8.220 1.00 97.88 286 TRP A N 1
ATOM 2277 C CA . TRP A 1 286 ? -11.252 -3.760 -7.563 1.00 97.88 286 TRP A CA 1
ATOM 2278 C C . TRP A 1 286 ? -11.596 -5.232 -7.370 1.00 97.88 286 TRP A C 1
ATOM 2280 O O . TRP A 1 286 ? -12.190 -5.578 -6.354 1.00 97.88 286 TRP A O 1
ATOM 2290 N N . SER A 1 287 ? -11.200 -6.107 -8.299 1.00 97.12 287 SER A N 1
ATOM 2291 C CA . SER A 1 287 ? -11.443 -7.547 -8.165 1.00 97.12 287 SER A CA 1
ATOM 2292 C C . SER A 1 287 ? -10.763 -8.155 -6.934 1.00 97.12 287 SER A C 1
ATOM 2294 O O . SER A 1 287 ? -11.295 -9.097 -6.350 1.00 97.12 287 SER A O 1
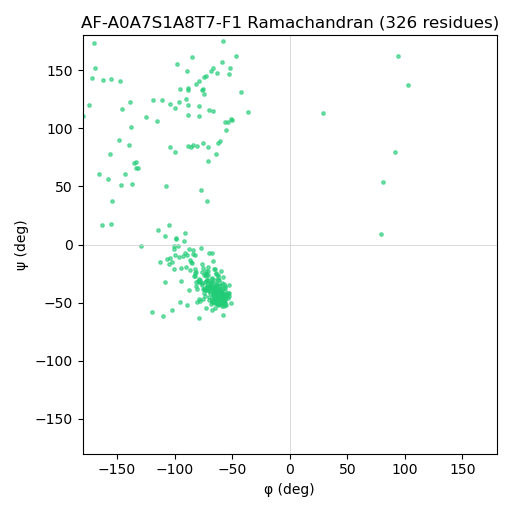ATOM 2296 N N . LEU A 1 288 ? -9.620 -7.596 -6.520 1.00 96.75 288 LEU A N 1
ATOM 2297 C CA . LEU A 1 288 ? -8.881 -8.039 -5.342 1.00 96.75 288 LEU A CA 1
ATOM 2298 C C . LEU A 1 288 ? -9.226 -7.209 -4.102 1.00 96.75 288 LEU A C 1
ATOM 2300 O O . LEU A 1 288 ? -9.497 -7.774 -3.043 1.00 96.75 288 LEU A O 1
ATOM 2304 N N . TRP A 1 289 ? -9.197 -5.882 -4.221 1.00 97.62 289 TRP A N 1
ATOM 2305 C CA . TRP A 1 289 ? -9.257 -4.970 -3.081 1.00 97.62 289 TRP A CA 1
ATOM 2306 C C . TRP A 1 289 ? -10.668 -4.736 -2.556 1.00 97.62 289 TRP A C 1
ATOM 2308 O O . TRP A 1 289 ? -10.829 -4.791 -1.348 1.00 97.62 289 TRP A O 1
ATOM 2318 N N . LEU A 1 290 ? -11.715 -4.631 -3.386 1.00 97.75 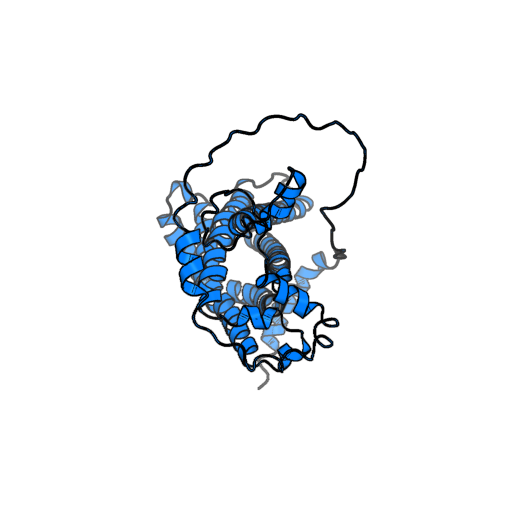290 LEU A N 1
ATOM 2319 C CA . LEU A 1 290 ? -13.083 -4.469 -2.859 1.00 97.75 290 LEU A CA 1
ATOM 2320 C C . LEU A 1 290 ? -13.490 -5.582 -1.873 1.00 97.75 290 LEU A C 1
ATOM 2322 O O . LEU A 1 290 ? -13.915 -5.252 -0.765 1.00 97.75 290 LEU A O 1
ATOM 2326 N N . PRO A 1 291 ? -13.368 -6.887 -2.204 1.00 98.06 291 PRO A N 1
ATOM 2327 C CA . PRO A 1 291 ? -13.711 -7.934 -1.243 1.00 98.06 291 PRO A CA 1
ATOM 2328 C C . PRO A 1 291 ? -12.733 -7.974 -0.061 1.00 98.06 291 PRO A C 1
ATOM 2330 O O . PRO A 1 291 ? -13.150 -8.220 1.071 1.00 98.06 291 PRO A O 1
ATOM 2333 N N . SER A 1 292 ? -11.447 -7.704 -0.307 1.00 98.06 292 SER A N 1
ATOM 2334 C CA . SER A 1 292 ? -10.432 -7.691 0.747 1.00 98.06 292 SER A CA 1
ATOM 2335 C C . SER A 1 292 ? -10.662 -6.568 1.753 1.00 98.06 292 SER A C 1
ATOM 2337 O O . SER A 1 292 ? -10.569 -6.822 2.944 1.00 98.06 292 SER A O 1
ATOM 2339 N N . ASP A 1 293 ? -11.024 -5.366 1.316 1.00 97.75 293 ASP A N 1
ATOM 2340 C CA . ASP A 1 293 ? -11.263 -4.207 2.176 1.00 97.75 293 ASP A CA 1
ATOM 2341 C C . ASP A 1 293 ? -12.532 -4.372 2.994 1.00 97.75 293 ASP A C 1
ATOM 2343 O O . ASP A 1 293 ? -12.531 -4.078 4.187 1.00 97.75 293 ASP A O 1
ATOM 2347 N N . VAL A 1 294 ? -13.598 -4.918 2.397 1.00 97.81 294 VAL A N 1
ATOM 2348 C CA . VAL A 1 294 ? -14.798 -5.291 3.159 1.00 97.81 294 VAL A CA 1
ATOM 2349 C C . VAL A 1 294 ? -14.417 -6.247 4.287 1.00 97.81 294 VAL A C 1
ATOM 2351 O O . VAL A 1 294 ? -14.845 -6.051 5.425 1.00 97.81 294 VAL A O 1
ATOM 2354 N N . PHE A 1 295 ? -13.577 -7.244 4.004 1.00 97.38 295 PHE A N 1
ATOM 2355 C CA . PHE A 1 295 ? -13.131 -8.200 5.010 1.00 97.38 295 PHE A CA 1
ATOM 2356 C C . PHE A 1 295 ? -12.215 -7.550 6.058 1.00 97.38 295 PHE A C 1
ATOM 2358 O O . PHE A 1 295 ? -12.491 -7.631 7.253 1.00 97.38 295 PHE A O 1
ATOM 2365 N N . ILE A 1 296 ? -11.176 -6.836 5.620 1.00 97.19 296 ILE A N 1
ATOM 2366 C CA . ILE A 1 296 ? -10.186 -6.168 6.471 1.00 97.19 296 ILE A CA 1
ATOM 2367 C C . ILE A 1 296 ? -10.877 -5.166 7.397 1.00 97.19 296 ILE A C 1
ATOM 2369 O O . ILE A 1 296 ? -10.683 -5.229 8.609 1.00 97.19 296 ILE A O 1
ATOM 2373 N N . PHE A 1 297 ? -11.724 -4.278 6.873 1.00 96.00 297 PHE A N 1
ATOM 2374 C CA . PHE A 1 297 ? -12.427 -3.284 7.685 1.00 96.00 297 PHE A CA 1
ATOM 2375 C C . PHE A 1 297 ? -13.516 -3.902 8.570 1.00 96.00 297 PHE A C 1
ATOM 2377 O O . PHE A 1 297 ? -13.829 -3.343 9.622 1.00 96.00 297 PHE A O 1
ATOM 2384 N N . SER A 1 298 ? -14.038 -5.084 8.236 1.00 96.12 298 SER A N 1
ATOM 2385 C CA . SER A 1 298 ? -14.952 -5.814 9.123 1.00 96.12 298 SER A CA 1
ATOM 2386 C C . SER A 1 298 ? -14.250 -6.500 10.292 1.00 96.12 298 SER A C 1
ATOM 2388 O O . SER A 1 298 ? -14.920 -6.863 11.256 1.00 96.12 298 SER A O 1
ATOM 2390 N N . CYS A 1 299 ? -12.935 -6.693 10.261 1.00 96.12 299 CYS A N 1
ATOM 2391 C CA . CYS A 1 299 ? -12.230 -7.390 11.331 1.00 96.12 299 CYS A CA 1
ATOM 2392 C C . CYS A 1 299 ? -11.843 -6.482 12.514 1.00 96.12 299 CYS A C 1
ATOM 2394 O O . CYS A 1 299 ? -11.769 -5.256 12.356 1.00 96.12 299 CYS A O 1
ATOM 2396 N N . PRO A 1 300 ? -11.546 -7.085 13.687 1.00 95.06 300 PRO A N 1
ATOM 2397 C CA . PRO A 1 300 ? -11.022 -6.372 14.849 1.00 95.06 300 PRO A CA 1
ATOM 2398 C C . PRO A 1 300 ? -9.785 -5.541 14.519 1.00 95.06 300 PRO A C 1
ATOM 2400 O O . PRO A 1 300 ? -8.960 -5.946 13.694 1.00 95.06 300 PRO A O 1
ATOM 2403 N N . MET A 1 301 ? -9.625 -4.403 15.203 1.00 90.94 301 MET A N 1
ATOM 2404 C CA . MET A 1 301 ? -8.595 -3.411 14.872 1.00 90.94 301 MET A CA 1
ATOM 2405 C C . MET A 1 301 ? -7.182 -4.010 14.804 1.00 90.94 301 MET A C 1
ATOM 2407 O O . MET A 1 301 ? -6.436 -3.735 13.866 1.00 90.94 301 MET A O 1
ATOM 2411 N N . PHE A 1 302 ? -6.840 -4.890 15.749 1.00 87.62 302 PHE A N 1
ATOM 2412 C CA . PHE A 1 302 ? -5.524 -5.530 15.813 1.00 87.62 302 PHE A CA 1
ATOM 2413 C C . PHE A 1 302 ? -5.225 -6.446 14.611 1.00 87.62 302 PHE A C 1
ATOM 2415 O O . PHE A 1 302 ? -4.062 -6.636 14.264 1.00 87.62 302 PHE A O 1
ATOM 2422 N N . MET A 1 303 ? -6.249 -6.997 13.945 1.00 92.38 303 MET A N 1
ATOM 2423 C CA . MET A 1 303 ? -6.070 -7.862 12.771 1.00 92.38 303 MET A CA 1
ATOM 2424 C C . MET A 1 303 ? -5.977 -7.081 11.461 1.00 92.38 303 MET A C 1
ATOM 2426 O O . MET A 1 303 ? -5.436 -7.605 10.485 1.00 92.38 303 MET A O 1
ATOM 2430 N N . ARG A 1 304 ? -6.493 -5.844 11.418 1.00 92.88 304 ARG A N 1
ATOM 2431 C CA . ARG A 1 304 ? -6.568 -5.049 10.182 1.00 92.88 304 ARG A CA 1
ATOM 2432 C C . ARG A 1 304 ? -5.200 -4.875 9.535 1.00 92.88 304 ARG A C 1
ATOM 2434 O O . ARG A 1 304 ? -5.052 -5.108 8.339 1.00 92.88 304 ARG A O 1
ATOM 2441 N N . LEU A 1 305 ? -4.201 -4.509 10.338 1.00 90.62 305 LEU A N 1
ATOM 2442 C CA . LEU A 1 305 ? -2.844 -4.264 9.861 1.00 90.62 305 LEU A CA 1
ATOM 2443 C C . LEU A 1 305 ? -2.197 -5.552 9.302 1.00 90.62 305 LEU A C 1
ATOM 2445 O O . LEU A 1 305 ? -1.824 -5.538 8.126 1.00 90.62 305 LEU A O 1
ATOM 2449 N N . PRO A 1 306 ? -2.129 -6.685 10.040 1.00 91.94 306 PRO A N 1
ATOM 2450 C CA . PRO A 1 306 ? -1.652 -7.956 9.491 1.00 91.94 306 PRO A CA 1
ATOM 2451 C C . PRO A 1 306 ? -2.335 -8.371 8.184 1.00 91.94 306 PRO A C 1
ATOM 2453 O O . PRO A 1 306 ? -1.647 -8.650 7.204 1.00 91.94 306 PRO A O 1
ATOM 2456 N N . MET A 1 307 ? -3.672 -8.359 8.129 1.00 95.50 307 MET A N 1
ATOM 2457 C CA . MET A 1 307 ? -4.402 -8.794 6.932 1.00 95.50 307 MET A CA 1
ATOM 2458 C C . MET A 1 307 ? -4.183 -7.858 5.746 1.00 95.50 307 MET A C 1
ATOM 2460 O O . MET A 1 307 ? -3.955 -8.329 4.631 1.00 95.50 307 MET A O 1
ATOM 2464 N N . GLY A 1 308 ? -4.171 -6.544 5.985 1.00 94.62 308 GLY A N 1
ATOM 2465 C CA . GLY A 1 308 ? -3.839 -5.557 4.963 1.00 94.62 308 GLY A CA 1
ATOM 2466 C C . GLY A 1 308 ? -2.440 -5.775 4.389 1.00 94.62 308 GLY A C 1
ATOM 2467 O O . GLY A 1 308 ? -2.254 -5.735 3.173 1.00 94.62 308 GLY A O 1
ATOM 2468 N N . HIS A 1 309 ? -1.448 -6.093 5.228 1.00 94.00 309 HIS A N 1
ATOM 2469 C CA . HIS A 1 309 ? -0.111 -6.446 4.751 1.00 94.00 309 HIS A CA 1
ATOM 2470 C C . HIS A 1 309 ? -0.089 -7.756 3.959 1.00 94.00 309 HIS A C 1
ATOM 2472 O O . HIS A 1 309 ? 0.598 -7.805 2.939 1.00 94.00 309 HIS A O 1
ATOM 2478 N N . THR A 1 310 ? -0.842 -8.781 4.368 1.00 96.06 310 THR A N 1
ATOM 2479 C CA . THR A 1 310 ? -0.934 -10.056 3.639 1.00 96.06 310 THR A CA 1
ATOM 2480 C C . THR A 1 310 ? -1.520 -9.868 2.241 1.00 96.06 310 THR A C 1
ATOM 2482 O O . THR A 1 310 ? -0.890 -10.266 1.261 1.00 96.06 310 THR A O 1
ATOM 2485 N N . VAL A 1 311 ? -2.679 -9.211 2.121 1.00 96.88 311 VAL A N 1
ATOM 2486 C CA . VAL A 1 311 ? -3.307 -8.939 0.816 1.00 96.88 311 VAL A CA 1
ATOM 2487 C C . VAL A 1 311 ? -2.403 -8.046 -0.035 1.00 96.88 311 VAL A C 1
ATOM 2489 O O . VAL A 1 311 ? -2.155 -8.343 -1.203 1.00 96.88 311 VAL A O 1
ATOM 2492 N N . SER A 1 312 ? -1.815 -7.006 0.564 1.00 95.38 312 SER A N 1
ATOM 2493 C CA . SER A 1 312 ? -0.871 -6.107 -0.110 1.00 95.38 312 SER A CA 1
ATOM 2494 C C . SER A 1 312 ? 0.375 -6.828 -0.630 1.00 95.38 312 SER A C 1
ATOM 2496 O O . SER A 1 312 ? 0.880 -6.485 -1.700 1.00 95.38 312 SER A O 1
ATOM 2498 N N . PHE A 1 313 ? 0.875 -7.831 0.089 1.00 96.31 313 PHE A N 1
ATOM 2499 C CA . PHE A 1 313 ? 2.012 -8.635 -0.347 1.00 96.31 313 PHE A CA 1
ATOM 2500 C C . PHE A 1 313 ? 1.664 -9.462 -1.588 1.00 96.31 313 PHE A C 1
ATOM 2502 O O . PHE A 1 313 ? 2.379 -9.390 -2.587 1.00 96.31 313 PHE A O 1
ATOM 2509 N N . VAL A 1 314 ? 0.519 -10.155 -1.571 1.00 96.31 314 VAL A N 1
ATOM 2510 C CA . VAL A 1 314 ? 0.010 -10.913 -2.729 1.00 96.31 314 VAL A CA 1
ATOM 2511 C C . VAL A 1 314 ? -0.232 -9.989 -3.925 1.00 96.31 314 VAL A C 1
ATOM 2513 O O . VAL A 1 314 ? 0.209 -10.288 -5.035 1.00 96.31 314 VAL A O 1
ATOM 2516 N N . TRP A 1 315 ? -0.857 -8.832 -3.700 1.00 96.06 315 TRP A N 1
ATOM 2517 C CA . TRP A 1 315 ? -1.060 -7.810 -4.727 1.00 96.06 315 TRP A CA 1
ATOM 2518 C C . TRP A 1 315 ? 0.260 -7.325 -5.328 1.00 96.06 315 TRP A C 1
ATOM 2520 O O . TRP A 1 315 ? 0.390 -7.219 -6.544 1.00 96.06 315 TRP A O 1
ATOM 2530 N N . THR A 1 316 ? 1.272 -7.084 -4.493 1.00 95.19 316 THR A N 1
ATOM 2531 C CA . THR A 1 316 ? 2.589 -6.638 -4.964 1.00 95.19 316 THR A CA 1
ATOM 2532 C C . THR A 1 316 ? 3.269 -7.710 -5.812 1.00 95.19 316 THR A C 1
ATOM 2534 O O . THR A 1 316 ? 3.865 -7.386 -6.837 1.00 95.19 316 THR A O 1
ATOM 2537 N N . MET A 1 317 ? 3.142 -8.987 -5.439 1.00 95.44 317 MET A N 1
ATOM 2538 C CA . MET A 1 317 ? 3.630 -10.092 -6.267 1.00 95.44 317 MET A CA 1
ATOM 2539 C C . MET A 1 317 ? 2.901 -10.147 -7.616 1.00 95.44 317 MET A C 1
ATOM 2541 O O . MET A 1 317 ? 3.546 -10.276 -8.655 1.00 95.44 317 MET A O 1
ATOM 2545 N N . ALA A 1 318 ? 1.573 -10.000 -7.619 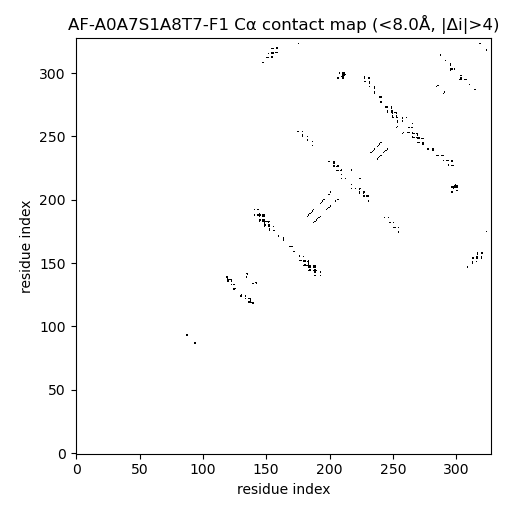1.00 94.12 318 ALA A N 1
ATOM 2546 C CA . ALA A 1 318 ? 0.777 -9.970 -8.846 1.00 94.12 318 ALA A CA 1
ATOM 2547 C C . ALA A 1 318 ? 1.175 -8.794 -9.755 1.00 94.12 318 ALA A C 1
ATOM 2549 O O . ALA A 1 318 ? 1.407 -8.989 -10.947 1.00 94.12 318 ALA A O 1
ATOM 2550 N N . LEU A 1 319 ? 1.349 -7.595 -9.192 1.00 91.88 319 LEU A N 1
ATOM 2551 C CA . LEU A 1 319 ? 1.830 -6.421 -9.924 1.00 91.88 319 LEU A CA 1
ATOM 2552 C C . LEU A 1 319 ? 3.234 -6.618 -10.486 1.00 91.88 319 LEU A C 1
ATOM 2554 O O . LEU A 1 319 ? 3.483 -6.288 -11.645 1.00 91.88 319 LEU A O 1
ATOM 2558 N N . SER A 1 320 ? 4.145 -7.168 -9.682 1.00 91.12 320 SER A N 1
ATOM 2559 C CA . SER A 1 320 ? 5.499 -7.500 -10.116 1.00 91.12 320 SER A CA 1
ATOM 2560 C C . SER A 1 320 ? 5.464 -8.496 -11.278 1.00 91.12 320 SER A C 1
ATOM 2562 O O . SER A 1 320 ? 6.156 -8.299 -12.274 1.00 91.12 320 SER A O 1
ATOM 2564 N N . TYR A 1 321 ? 4.597 -9.507 -11.232 1.00 91.12 321 TYR A N 1
ATOM 2565 C CA . TYR A 1 321 ? 4.431 -10.449 -12.337 1.00 91.12 321 TYR A CA 1
ATOM 2566 C C . TYR A 1 321 ? 3.866 -9.778 -13.600 1.00 91.12 321 TYR A C 1
ATOM 2568 O O . TYR A 1 321 ? 4.454 -9.896 -14.673 1.00 91.12 321 TYR A O 1
ATOM 2576 N N . MET A 1 322 ? 2.772 -9.019 -13.474 1.00 88.81 322 MET A N 1
ATOM 2577 C CA . MET A 1 322 ? 2.093 -8.374 -14.606 1.00 88.81 322 MET A CA 1
ATOM 2578 C C . MET A 1 322 ? 2.945 -7.304 -15.292 1.00 88.81 322 MET A C 1
ATOM 2580 O O . MET A 1 322 ? 2.898 -7.162 -16.509 1.00 88.81 322 MET A O 1
ATOM 2584 N N . ARG A 1 323 ? 3.698 -6.517 -14.519 1.00 82.88 323 ARG A N 1
ATOM 2585 C CA . ARG A 1 323 ? 4.429 -5.344 -15.027 1.00 82.88 323 ARG A CA 1
ATOM 2586 C C . ARG A 1 323 ? 5.927 -5.575 -15.171 1.00 82.88 323 ARG A C 1
ATOM 2588 O O . ARG A 1 323 ? 6.602 -4.782 -15.817 1.00 82.88 323 ARG A O 1
ATOM 2595 N N . GLY A 1 324 ? 6.436 -6.674 -14.626 1.00 72.56 324 GLY A N 1
ATOM 2596 C CA . GLY A 1 324 ? 7.827 -7.079 -14.763 1.00 72.56 324 GLY A CA 1
ATOM 2597 C C . GLY A 1 324 ? 8.220 -7.560 -16.159 1.00 72.56 324 GLY A C 1
ATOM 2598 O O . GLY A 1 324 ? 9.406 -7.582 -16.462 1.00 72.56 324 GLY A O 1
ATOM 2599 N N . GLY A 1 325 ? 7.252 -7.948 -16.997 1.00 61.66 325 GLY A N 1
ATOM 2600 C CA . GLY A 1 325 ? 7.499 -8.435 -18.360 1.00 61.66 325 GLY A CA 1
ATOM 2601 C C . GLY A 1 325 ? 7.636 -7.342 -19.427 1.00 61.66 325 GLY A C 1
ATOM 2602 O O . GLY A 1 325 ? 8.133 -7.625 -20.508 1.00 61.66 325 GLY A O 1
ATOM 2603 N N . GLU A 1 326 ? 7.223 -6.103 -19.140 1.00 53.91 326 GLU A N 1
ATOM 2604 C CA . GLU A 1 326 ? 7.262 -4.979 -20.097 1.00 53.91 326 GLU A CA 1
ATOM 2605 C C . GLU A 1 326 ? 8.606 -4.217 -20.095 1.00 53.91 326 GLU A C 1
ATOM 2607 O O . GLU A 1 326 ? 8.773 -3.270 -20.859 1.00 53.91 326 GLU A O 1
ATOM 2612 N N . ALA A 1 327 ? 9.543 -4.569 -19.207 1.00 46.25 327 ALA A N 1
ATOM 2613 C CA . ALA A 1 327 ? 10.792 -3.829 -18.988 1.00 46.25 327 ALA A CA 1
ATOM 2614 C C . ALA A 1 327 ? 11.984 -4.303 -19.852 1.00 46.25 327 ALA A C 1
ATOM 2616 O O . ALA A 1 327 ? 13.110 -3.865 -19.612 1.00 46.25 327 ALA A O 1
ATOM 2617 N N . HIS A 1 328 ? 11.753 -5.171 -20.843 1.00 36.06 328 HIS A N 1
ATOM 2618 C CA . HIS A 1 328 ? 12.788 -5.710 -21.733 1.00 36.06 328 HIS A CA 1
ATOM 2619 C C . HIS A 1 328 ? 12.577 -5.341 -23.196 1.00 36.06 328 HIS A C 1
ATOM 2621 O O . HIS A 1 328 ? 11.418 -5.410 -23.663 1.00 36.06 328 HIS A O 1
#